Protein AF-A0A7S0ZC83-F1 (afdb_monomer)

Structure (mmCIF, N/CA/C/O backbone):
data_AF-A0A7S0ZC83-F1
#
_entry.id   AF-A0A7S0ZC83-F1
#
loop_
_atom_site.group_PDB
_atom_site.id
_atom_site.type_symbol
_atom_site.label_atom_id
_atom_site.label_alt_id
_atom_site.label_comp_id
_atom_site.label_asym_id
_atom_site.label_entity_id
_atom_site.label_seq_id
_atom_site.pdbx_PDB_ins_code
_atom_site.Cartn_x
_atom_site.Cartn_y
_atom_site.Cartn_z
_atom_site.occupancy
_atom_site.B_iso_or_equiv
_atom_site.auth_seq_id
_atom_site.auth_comp_id
_atom_site.auth_asym_id
_atom_site.auth_atom_id
_atom_site.pdbx_PDB_model_num
ATOM 1 N N . GLN A 1 1 ? 57.698 2.593 -122.463 1.00 59.91 1 GLN A N 1
ATOM 2 C CA . GLN A 1 1 ? 57.108 1.741 -121.398 1.00 59.91 1 GLN A CA 1
ATOM 3 C C . GLN A 1 1 ? 57.872 1.801 -120.068 1.00 59.91 1 GLN A C 1
ATOM 5 O O . GLN A 1 1 ? 57.226 1.703 -119.033 1.00 59.91 1 GLN A O 1
ATOM 10 N N . ILE A 1 2 ? 59.197 2.009 -120.064 1.00 62.94 2 ILE A N 1
ATOM 11 C CA . ILE A 1 2 ? 60.023 2.073 -118.838 1.00 62.94 2 ILE A CA 1
ATOM 12 C C . ILE A 1 2 ? 59.683 3.290 -117.947 1.00 62.94 2 ILE A C 1
ATOM 14 O O . ILE A 1 2 ? 59.527 3.119 -116.742 1.00 62.94 2 ILE A O 1
ATOM 18 N N . LEU A 1 3 ? 59.447 4.475 -118.534 1.00 61.72 3 LEU A N 1
ATOM 19 C CA . LEU A 1 3 ? 59.075 5.694 -117.788 1.00 61.72 3 LEU A CA 1
ATOM 20 C C . LEU A 1 3 ? 57.794 5.517 -116.946 1.00 61.72 3 LEU A C 1
ATOM 22 O O . LEU A 1 3 ? 57.814 5.724 -115.742 1.00 61.72 3 LEU A O 1
ATOM 26 N N . ARG A 1 4 ? 56.713 4.995 -117.547 1.00 67.75 4 ARG A N 1
ATOM 27 C CA . ARG A 1 4 ? 55.430 4.766 -116.849 1.00 67.75 4 ARG A CA 1
ATOM 28 C C . ARG A 1 4 ? 55.532 3.769 -115.685 1.00 67.75 4 ARG A C 1
ATOM 30 O O . ARG A 1 4 ? 54.806 3.901 -114.706 1.00 67.75 4 ARG A O 1
ATOM 37 N N . ARG A 1 5 ? 56.419 2.767 -115.780 1.00 69.75 5 ARG A N 1
ATOM 38 C CA . ARG A 1 5 ? 56.684 1.823 -114.676 1.00 69.75 5 ARG A CA 1
ATOM 39 C C . ARG A 1 5 ? 57.458 2.492 -113.536 1.00 69.75 5 ARG A C 1
ATOM 41 O O . ARG A 1 5 ? 57.156 2.226 -112.377 1.00 69.75 5 ARG A O 1
ATOM 48 N N . SER A 1 6 ? 58.405 3.373 -113.862 1.00 75.00 6 SER A N 1
ATOM 49 C CA . SER A 1 6 ? 59.141 4.190 -112.888 1.00 75.00 6 SER A CA 1
ATOM 50 C C . SER A 1 6 ? 58.216 5.166 -112.149 1.00 75.00 6 SER A C 1
ATOM 52 O O . SER A 1 6 ? 58.279 5.264 -110.924 1.00 75.00 6 SER A O 1
ATOM 54 N N . ASP A 1 7 ? 57.300 5.822 -112.867 1.00 77.88 7 ASP A N 1
ATOM 55 C CA . ASP A 1 7 ? 56.334 6.762 -112.285 1.00 77.88 7 ASP A CA 1
ATOM 56 C C . ASP A 1 7 ? 55.324 6.058 -111.362 1.00 77.88 7 ASP A C 1
ATOM 58 O O . ASP A 1 7 ? 55.098 6.505 -110.239 1.00 77.88 7 ASP A O 1
ATOM 62 N N . ALA A 1 8 ? 54.798 4.895 -111.766 1.00 79.75 8 ALA A N 1
ATOM 63 C CA . ALA A 1 8 ? 53.912 4.084 -110.923 1.00 79.75 8 ALA A CA 1
ATOM 64 C C . ALA A 1 8 ? 54.616 3.555 -109.657 1.00 79.75 8 ALA A C 1
ATOM 66 O O . ALA A 1 8 ? 54.024 3.496 -108.576 1.00 79.75 8 ALA A O 1
ATOM 67 N N . HIS A 1 9 ? 55.900 3.194 -109.765 1.00 80.56 9 HIS A N 1
ATOM 68 C CA . HIS A 1 9 ? 56.708 2.798 -108.613 1.00 80.56 9 HIS A CA 1
ATOM 69 C C . HIS A 1 9 ? 56.955 3.980 -107.662 1.00 80.56 9 HIS A C 1
ATOM 71 O O . HIS A 1 9 ? 56.912 3.811 -106.443 1.00 80.56 9 HIS A O 1
ATOM 77 N N . ARG A 1 10 ? 57.176 5.187 -108.197 1.00 82.88 10 ARG A N 1
ATOM 78 C CA . ARG A 1 10 ? 57.318 6.421 -107.412 1.00 82.88 10 ARG A CA 1
ATOM 79 C C . ARG A 1 10 ? 56.025 6.785 -106.685 1.00 82.88 10 ARG A C 1
ATOM 81 O O . ARG A 1 10 ? 56.079 7.121 -105.508 1.00 82.88 10 ARG A O 1
ATOM 88 N N . GLU A 1 11 ? 54.874 6.659 -107.338 1.00 84.44 11 GLU A N 1
ATOM 89 C CA . GLU A 1 11 ? 53.568 6.926 -106.728 1.00 84.44 11 GLU A CA 1
ATOM 90 C C . GLU A 1 11 ? 53.242 5.922 -105.612 1.00 84.44 11 GLU A C 1
ATOM 92 O O . GLU A 1 11 ? 52.792 6.306 -104.532 1.00 84.44 11 GLU A O 1
ATOM 97 N N . ARG A 1 12 ? 53.533 4.630 -105.824 1.00 84.69 12 ARG A N 1
ATOM 98 C CA . ARG A 1 12 ? 53.389 3.602 -104.782 1.00 84.69 12 ARG A CA 1
ATOM 99 C C . ARG A 1 12 ? 54.334 3.851 -103.609 1.00 84.69 12 ARG A C 1
ATOM 101 O O . ARG A 1 12 ? 53.915 3.709 -102.465 1.00 84.69 12 ARG A O 1
ATOM 108 N N . LYS A 1 13 ? 55.578 4.254 -103.882 1.00 87.75 13 LYS A N 1
ATOM 109 C CA . LYS A 1 13 ? 56.549 4.634 -102.851 1.00 87.75 13 LYS A CA 1
ATOM 110 C C . LYS A 1 13 ? 56.054 5.831 -102.038 1.00 87.75 13 LYS A C 1
ATOM 112 O O . LYS A 1 13 ? 56.078 5.760 -100.819 1.00 87.75 13 LYS A O 1
ATOM 117 N N . LEU A 1 14 ? 55.520 6.862 -102.691 1.00 87.88 14 LEU A N 1
ATOM 118 C CA . LEU A 1 14 ? 54.965 8.039 -102.021 1.00 87.88 14 LEU A CA 1
ATOM 119 C C . LEU A 1 14 ? 53.732 7.693 -101.171 1.00 87.88 14 LEU A C 1
ATOM 121 O O . LEU A 1 14 ? 53.606 8.168 -100.048 1.00 87.88 14 LEU A O 1
ATOM 125 N N . LYS A 1 15 ? 52.853 6.805 -101.654 1.00 89.19 15 LYS A N 1
ATOM 126 C CA . LYS A 1 15 ? 51.723 6.273 -100.869 1.00 89.19 15 LYS A CA 1
ATOM 127 C C . LYS A 1 15 ? 52.189 5.493 -99.636 1.00 89.19 15 LYS A C 1
ATOM 129 O O . LYS A 1 15 ? 51.602 5.651 -98.570 1.00 89.19 15 LYS A O 1
ATOM 134 N N . LEU A 1 16 ? 53.238 4.680 -99.769 1.00 91.19 16 LEU A N 1
ATOM 135 C CA . LEU A 1 16 ? 53.829 3.945 -98.647 1.00 91.19 16 LEU A CA 1
ATOM 136 C C . LEU A 1 16 ? 54.541 4.876 -97.659 1.00 91.19 16 LEU A C 1
ATOM 138 O O . LEU A 1 16 ? 54.413 4.672 -96.460 1.00 91.19 16 LEU A O 1
ATOM 142 N N . GLU A 1 17 ? 55.237 5.911 -98.130 1.00 89.81 17 GLU A N 1
ATOM 143 C CA . GLU A 1 17 ? 55.853 6.935 -97.274 1.00 89.81 17 GLU A CA 1
ATOM 144 C C . GLU A 1 17 ? 54.795 7.745 -96.518 1.00 89.81 17 GLU A C 1
ATOM 146 O O . GLU A 1 17 ? 54.950 7.988 -95.326 1.00 89.81 17 GLU A O 1
ATOM 151 N N . LEU A 1 18 ? 53.672 8.074 -97.163 1.00 91.12 18 LEU A N 1
ATOM 152 C CA . LEU A 1 18 ? 52.539 8.730 -96.511 1.00 91.12 18 LEU A CA 1
ATOM 153 C C . LEU A 1 18 ? 51.896 7.828 -95.444 1.00 91.12 18 LEU A C 1
ATOM 155 O O . LEU A 1 18 ? 51.589 8.281 -94.343 1.00 91.12 18 LEU A O 1
ATOM 159 N N . GLN A 1 19 ? 51.696 6.542 -95.755 1.00 93.31 19 GLN A N 1
ATOM 160 C CA . GLN A 1 19 ? 51.184 5.559 -94.794 1.00 93.31 19 GLN A CA 1
ATOM 161 C C . GLN A 1 19 ? 52.152 5.354 -93.629 1.00 93.31 19 GLN A C 1
ATOM 163 O O . GLN A 1 19 ? 51.711 5.290 -92.484 1.00 93.31 19 GLN A O 1
ATOM 168 N N . LYS A 1 20 ? 53.457 5.303 -93.909 1.00 93.25 20 LYS A N 1
ATOM 169 C CA . LYS A 1 20 ? 54.514 5.221 -92.904 1.00 93.25 20 LYS A CA 1
ATOM 170 C C . LYS A 1 20 ? 54.490 6.448 -91.994 1.00 93.25 20 LYS A C 1
ATOM 172 O O . LYS A 1 20 ? 54.404 6.265 -90.790 1.00 93.25 20 LYS A O 1
ATOM 177 N N . GLY A 1 21 ? 54.427 7.658 -92.550 1.00 93.38 21 GLY A N 1
ATOM 178 C CA . GLY A 1 21 ? 54.310 8.891 -91.767 1.00 93.38 21 GLY A CA 1
ATOM 179 C C . GLY A 1 21 ? 53.044 8.933 -90.903 1.00 93.38 21 GLY A C 1
ATOM 180 O O . GLY A 1 21 ? 53.107 9.323 -89.743 1.00 93.38 21 GLY A O 1
ATOM 181 N N . LYS A 1 22 ? 51.899 8.453 -91.416 1.00 93.31 22 LYS A N 1
ATOM 182 C CA . LYS A 1 22 ? 50.655 8.346 -90.631 1.00 93.31 22 LYS A CA 1
ATOM 183 C C . LYS A 1 22 ? 50.786 7.355 -89.472 1.00 93.31 22 LYS A C 1
ATOM 185 O O . LYS A 1 22 ? 50.344 7.666 -88.370 1.00 93.31 22 LYS A O 1
ATOM 190 N N . LEU A 1 23 ? 51.369 6.181 -89.719 1.00 92.94 23 LEU A N 1
ATOM 191 C CA . LEU A 1 23 ? 51.614 5.181 -88.678 1.00 92.94 23 LEU A CA 1
ATOM 192 C C . LEU A 1 23 ? 52.631 5.687 -87.652 1.00 92.94 23 LEU A C 1
ATOM 194 O O . LEU A 1 23 ? 52.417 5.494 -86.464 1.00 92.94 23 LEU A O 1
ATOM 198 N N . GLU A 1 24 ? 53.683 6.380 -88.088 1.00 91.81 24 GLU A N 1
ATOM 199 C CA . GLU A 1 24 ? 54.672 7.014 -87.211 1.00 91.81 24 GLU A CA 1
ATOM 200 C C . GLU A 1 24 ? 54.022 8.092 -86.338 1.00 91.81 24 GLU A C 1
ATOM 202 O O . GLU A 1 24 ? 54.185 8.049 -85.127 1.00 91.81 24 GLU A O 1
ATOM 207 N N . SER A 1 25 ? 53.184 8.973 -86.898 1.00 90.25 25 SER A N 1
ATOM 208 C CA . SER A 1 25 ? 52.446 9.976 -86.111 1.00 90.25 25 SER A CA 1
ATOM 209 C C . SER A 1 25 ? 51.443 9.358 -85.130 1.00 90.25 25 SER A C 1
ATOM 211 O O . SER A 1 25 ? 51.297 9.851 -84.017 1.00 90.25 25 SER A O 1
ATOM 213 N N . GLN A 1 26 ? 50.748 8.281 -85.513 1.00 91.00 26 GLN A N 1
ATOM 214 C CA . GLN A 1 26 ? 49.845 7.562 -84.603 1.00 91.00 26 GLN A CA 1
ATOM 215 C C . GLN A 1 26 ? 50.610 6.873 -83.472 1.00 91.00 26 GLN A C 1
ATOM 217 O O . GLN A 1 26 ? 50.170 6.877 -82.327 1.00 91.00 26 GLN A O 1
ATOM 222 N N . LEU A 1 27 ? 51.766 6.300 -83.791 1.00 89.44 27 LEU A N 1
ATOM 223 C CA . LEU A 1 27 ? 52.616 5.603 -82.840 1.00 89.44 27 LEU A CA 1
ATOM 224 C C . LEU A 1 27 ? 53.312 6.584 -81.886 1.00 89.44 27 LEU A C 1
ATOM 226 O O . LEU A 1 27 ? 53.431 6.290 -80.703 1.00 89.44 27 LEU A O 1
ATOM 230 N N . GLU A 1 28 ? 53.706 7.761 -82.365 1.00 89.31 28 GLU A N 1
ATOM 231 C CA . GLU A 1 28 ? 54.203 8.864 -81.539 1.00 89.31 28 GLU A CA 1
ATOM 232 C C . GLU A 1 28 ? 53.095 9.425 -80.635 1.00 89.31 28 GLU A C 1
ATOM 234 O O . GLU A 1 28 ? 53.328 9.623 -79.448 1.00 89.31 28 GLU A O 1
ATOM 239 N N . TYR A 1 29 ? 51.868 9.582 -81.151 1.00 89.06 29 TYR A N 1
ATOM 240 C CA . TYR A 1 29 ? 50.708 10.006 -80.361 1.00 89.06 29 TYR A CA 1
ATOM 241 C C . TYR A 1 29 ? 50.414 9.039 -79.209 1.00 89.06 29 TYR A C 1
ATOM 243 O O . TYR A 1 29 ? 50.362 9.473 -78.062 1.00 89.06 29 TYR A O 1
ATOM 251 N N . GLU A 1 30 ? 50.298 7.736 -79.482 1.00 84.88 30 GLU A N 1
ATOM 252 C CA . GLU A 1 30 ? 50.053 6.728 -78.440 1.00 84.88 30 GLU A CA 1
ATOM 253 C C . GLU A 1 30 ? 51.233 6.592 -77.465 1.00 84.88 30 GLU A C 1
ATOM 255 O O . GLU A 1 30 ? 51.016 6.342 -76.286 1.00 84.88 30 GLU A O 1
ATOM 260 N N . ARG A 1 31 ? 52.478 6.812 -77.913 1.00 82.56 31 ARG A N 1
ATOM 261 C CA . ARG A 1 31 ? 53.650 6.867 -77.018 1.00 82.56 31 ARG A CA 1
ATOM 262 C C . ARG A 1 31 ? 53.690 8.121 -76.148 1.00 82.56 31 ARG A C 1
ATOM 264 O O . ARG A 1 31 ? 54.199 8.060 -75.038 1.00 82.56 31 ARG A O 1
ATOM 271 N N . SER A 1 32 ? 53.199 9.249 -76.656 1.00 83.44 32 SER A N 1
ATOM 272 C CA . SER A 1 32 ? 53.132 10.521 -75.924 1.00 83.44 32 SER A CA 1
ATOM 273 C C . SER A 1 32 ? 51.903 10.637 -75.018 1.00 83.44 32 SER A C 1
ATOM 275 O O . SER A 1 32 ? 51.797 11.576 -74.232 1.00 83.44 32 SER A O 1
ATOM 277 N N . LYS A 1 33 ? 50.957 9.702 -75.143 1.00 86.06 33 LYS A N 1
ATOM 278 C CA . LYS A 1 33 ? 49.729 9.672 -74.363 1.00 86.06 33 LYS A CA 1
ATOM 279 C C . LYS A 1 33 ? 50.037 9.205 -72.946 1.00 86.06 33 LYS A C 1
ATOM 281 O O . LYS A 1 33 ? 50.419 8.061 -72.727 1.00 86.06 33 LYS A O 1
ATOM 286 N N . ASP A 1 34 ? 49.826 10.095 -71.987 1.00 83.50 34 ASP A N 1
ATOM 287 C CA . ASP A 1 34 ? 49.946 9.773 -70.571 1.00 83.50 34 ASP A CA 1
ATOM 288 C C . ASP A 1 34 ? 48.781 8.871 -70.134 1.00 83.50 34 ASP A C 1
ATOM 290 O O . ASP A 1 34 ? 47.631 9.303 -70.020 1.00 83.50 34 ASP A O 1
ATOM 294 N N . LEU A 1 35 ? 49.081 7.587 -69.952 1.00 83.62 35 LEU A N 1
ATOM 295 C CA . LEU A 1 35 ? 48.175 6.601 -69.364 1.00 83.62 35 LEU A CA 1
ATOM 296 C C . LEU A 1 35 ? 48.491 6.355 -67.883 1.00 83.62 35 LEU A C 1
ATOM 298 O O . LEU A 1 35 ? 47.655 5.792 -67.178 1.00 83.62 35 LEU A O 1
ATOM 302 N N . ASP A 1 36 ? 49.652 6.804 -67.407 1.00 86.88 36 ASP A N 1
ATOM 303 C CA . ASP A 1 36 ? 50.127 6.548 -66.051 1.00 86.88 36 ASP A CA 1
ATOM 304 C C . ASP A 1 36 ? 49.403 7.444 -65.042 1.00 86.88 36 ASP A C 1
ATOM 306 O O . ASP A 1 36 ? 49.047 6.987 -63.958 1.00 86.88 36 ASP A O 1
ATOM 310 N N . SER A 1 37 ? 49.107 8.699 -65.394 1.00 87.06 37 SER A N 1
ATOM 311 C CA . SER A 1 37 ? 48.375 9.616 -64.510 1.00 87.06 37 SER A CA 1
ATOM 312 C C . SER A 1 37 ? 46.957 9.117 -64.151 1.00 87.06 37 SER A C 1
ATOM 31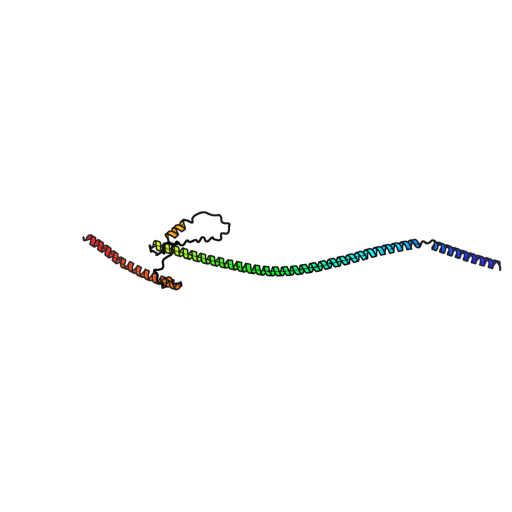4 O O . SER A 1 37 ? 46.681 8.958 -62.957 1.00 87.06 37 SER A O 1
ATOM 316 N N . PRO A 1 38 ? 46.080 8.730 -65.108 1.00 91.19 38 PRO A N 1
ATOM 317 C CA . PRO A 1 38 ? 44.776 8.141 -64.783 1.00 91.19 38 PRO A CA 1
ATOM 318 C C . PRO A 1 38 ? 44.867 6.829 -63.991 1.00 91.19 38 PRO A C 1
ATOM 320 O O . PRO A 1 38 ? 44.018 6.561 -63.140 1.00 91.19 38 PRO A O 1
ATOM 323 N N . VAL A 1 39 ? 45.882 5.998 -64.260 1.00 92.38 39 VAL A N 1
ATOM 324 C CA . VAL A 1 39 ? 46.104 4.747 -63.519 1.00 92.38 39 VAL A CA 1
ATOM 325 C C . VAL A 1 39 ? 46.488 5.048 -62.071 1.00 92.38 39 VAL A C 1
ATOM 327 O O . VAL A 1 39 ? 45.853 4.516 -61.164 1.00 92.38 39 VAL A O 1
ATOM 330 N N . ASN A 1 40 ? 47.429 5.964 -61.841 1.00 94.12 40 ASN A N 1
ATOM 331 C CA . ASN A 1 40 ? 47.844 6.384 -60.501 1.00 94.12 40 ASN A CA 1
ATOM 332 C C . ASN A 1 40 ? 46.690 7.031 -59.711 1.00 94.12 40 ASN A C 1
ATOM 334 O O . ASN A 1 40 ? 46.546 6.799 -58.507 1.00 94.12 40 ASN A O 1
ATOM 338 N N . GLU A 1 41 ? 45.828 7.811 -60.370 1.00 94.81 41 GLU A N 1
ATOM 339 C CA . GLU A 1 41 ? 44.615 8.356 -59.752 1.00 94.81 41 GLU A CA 1
ATOM 340 C C . GLU A 1 41 ? 43.647 7.249 -59.317 1.00 94.81 41 GLU A C 1
ATOM 342 O O . GLU A 1 41 ? 43.144 7.272 -58.190 1.00 94.81 41 GLU A O 1
ATOM 347 N N . LEU A 1 42 ? 43.399 6.260 -60.181 1.00 94.12 42 LEU A N 1
ATOM 348 C CA . LEU A 1 42 ? 42.542 5.118 -59.862 1.00 94.12 42 LEU A CA 1
ATOM 349 C C . LEU A 1 42 ? 43.134 4.256 -58.742 1.00 94.12 42 LEU A C 1
ATOM 351 O O . LEU A 1 42 ? 42.400 3.837 -57.845 1.00 94.12 42 LEU A O 1
ATOM 355 N N . GLU A 1 43 ? 44.445 4.022 -58.744 1.00 95.44 43 GLU A N 1
ATOM 356 C CA . GLU A 1 43 ? 45.142 3.296 -57.679 1.00 95.44 43 GLU A CA 1
ATOM 357 C C . GLU A 1 43 ? 45.025 4.021 -56.332 1.00 95.44 43 GLU A C 1
ATOM 359 O O . GLU A 1 43 ? 44.647 3.406 -55.329 1.00 95.44 43 GLU A O 1
ATOM 364 N N . SER A 1 44 ? 45.227 5.341 -56.320 1.00 95.31 44 SER A N 1
ATOM 365 C CA . SER A 1 44 ? 45.035 6.185 -55.136 1.00 95.31 44 SER A CA 1
ATOM 366 C C . SER A 1 44 ? 43.589 6.143 -54.624 1.00 95.31 44 SER A C 1
ATOM 368 O O . SER A 1 44 ? 43.343 5.974 -53.423 1.00 95.31 44 SER A O 1
ATOM 370 N N . GLN A 1 45 ? 42.601 6.201 -55.526 1.00 96.88 45 GLN A N 1
ATOM 371 C CA . GLN A 1 45 ? 41.188 6.056 -55.165 1.00 96.88 45 GLN A CA 1
ATOM 372 C C . GLN A 1 45 ? 40.884 4.673 -54.575 1.00 96.88 45 GLN A C 1
ATOM 374 O O . GLN A 1 45 ? 40.182 4.580 -53.564 1.00 96.88 45 GLN A O 1
ATOM 379 N N . ILE A 1 46 ? 41.421 3.593 -55.151 1.00 96.50 46 ILE A N 1
ATOM 380 C CA . ILE A 1 46 ? 41.258 2.228 -54.628 1.00 96.50 46 ILE A CA 1
ATOM 381 C C . ILE A 1 46 ? 41.849 2.123 -53.222 1.00 96.50 46 ILE A C 1
ATOM 383 O O . ILE A 1 46 ? 41.207 1.563 -52.328 1.00 96.50 46 ILE A O 1
ATOM 387 N N . GLU A 1 47 ? 43.043 2.669 -52.994 1.00 96.75 47 GLU A N 1
ATOM 388 C CA . GLU A 1 47 ? 43.675 2.644 -51.678 1.00 96.75 47 GLU A CA 1
ATOM 389 C C . GLU A 1 47 ? 42.862 3.439 -50.645 1.00 96.75 47 GLU A C 1
ATOM 391 O O . GLU A 1 47 ? 42.613 2.952 -49.536 1.00 96.75 47 GLU A O 1
ATOM 396 N N . GLN A 1 48 ? 42.351 4.618 -51.016 1.00 96.88 48 GLN A N 1
ATOM 397 C CA . GLN A 1 48 ? 41.469 5.403 -50.153 1.00 96.88 48 GLN A CA 1
ATOM 398 C C . GLN A 1 48 ? 40.185 4.635 -49.805 1.00 96.88 48 GLN A C 1
ATOM 400 O O . GLN A 1 48 ? 39.764 4.627 -48.645 1.00 96.88 48 GLN A O 1
ATOM 405 N N . GLN A 1 49 ? 39.563 3.962 -50.776 1.00 96.12 49 GLN A N 1
ATOM 406 C CA . GLN A 1 49 ? 38.356 3.164 -50.545 1.00 96.12 49 GLN A CA 1
ATOM 407 C C . GLN A 1 49 ? 38.633 1.934 -49.673 1.00 96.12 49 GLN A C 1
ATOM 409 O O . GLN A 1 49 ? 37.810 1.597 -48.821 1.00 96.12 49 GLN A O 1
ATOM 414 N N . ARG A 1 50 ? 39.802 1.295 -49.813 1.00 96.50 50 ARG A N 1
ATOM 415 C CA . ARG A 1 50 ? 40.236 0.205 -48.922 1.00 96.50 50 ARG A CA 1
ATOM 416 C C . ARG A 1 50 ? 40.357 0.686 -47.477 1.00 96.50 50 ARG A C 1
ATOM 418 O O . ARG A 1 50 ? 39.747 0.078 -46.600 1.00 96.50 50 ARG A O 1
ATOM 425 N N . LYS A 1 51 ? 41.026 1.822 -47.243 1.00 96.75 51 LYS A N 1
ATOM 426 C CA . LYS A 1 51 ? 41.128 2.442 -45.907 1.00 96.75 51 LYS A CA 1
ATOM 427 C C . LYS A 1 51 ? 39.751 2.790 -45.338 1.00 96.75 51 LYS A C 1
ATOM 429 O O . LYS A 1 51 ? 39.461 2.493 -44.183 1.00 96.75 51 LYS A O 1
ATOM 434 N N . ARG A 1 52 ? 38.854 3.359 -46.154 1.00 96.88 52 ARG A N 1
ATOM 435 C CA . ARG A 1 52 ? 37.467 3.645 -45.740 1.00 96.88 52 ARG A CA 1
ATOM 436 C C . ARG A 1 52 ? 36.707 2.378 -45.353 1.00 96.88 52 ARG A C 1
ATOM 438 O O . ARG A 1 52 ? 36.026 2.378 -44.331 1.00 96.88 52 ARG A O 1
ATOM 445 N N . LYS A 1 53 ? 36.829 1.303 -46.136 1.00 96.81 53 LYS A N 1
ATOM 446 C CA . LYS A 1 53 ? 36.198 0.012 -45.835 1.00 96.81 53 LYS A CA 1
ATOM 447 C C . LYS A 1 53 ? 36.684 -0.539 -44.497 1.00 96.81 53 LYS A C 1
ATOM 449 O O . LYS A 1 53 ? 35.851 -0.974 -43.713 1.00 96.81 53 LYS A O 1
ATOM 454 N N . GLU A 1 54 ? 37.984 -0.467 -44.229 1.00 96.75 54 GLU A N 1
ATOM 455 C CA . GLU A 1 54 ? 38.576 -0.944 -42.976 1.00 96.75 54 GLU A CA 1
ATOM 456 C C . GLU A 1 54 ? 38.077 -0.163 -41.749 1.00 96.75 54 GLU A C 1
ATOM 458 O O . GLU A 1 54 ? 37.651 -0.753 -40.754 1.00 96.75 54 GLU A O 1
ATOM 463 N N . VAL A 1 55 ? 38.010 1.168 -41.845 1.00 97.12 55 VAL A N 1
ATOM 464 C CA . VAL A 1 55 ? 37.426 2.006 -40.783 1.00 97.12 55 VAL A CA 1
ATOM 465 C C . VAL A 1 55 ? 35.949 1.664 -40.558 1.00 97.12 55 VAL A C 1
ATOM 467 O O . VAL A 1 55 ? 35.487 1.581 -39.418 1.00 97.12 55 VAL A O 1
ATOM 470 N N . ILE A 1 56 ? 35.189 1.432 -41.633 1.00 96.69 56 ILE A N 1
ATOM 471 C CA . ILE A 1 56 ? 33.777 1.038 -41.540 1.00 96.69 56 ILE A CA 1
ATOM 472 C C . ILE A 1 56 ? 33.632 -0.348 -40.894 1.00 96.69 56 ILE A C 1
ATOM 474 O O . ILE A 1 56 ? 32.729 -0.530 -40.075 1.00 96.69 56 ILE A O 1
ATOM 478 N N . THR A 1 57 ? 34.499 -1.315 -41.211 1.00 96.75 57 THR A N 1
ATOM 479 C CA . THR A 1 57 ? 34.454 -2.652 -40.598 1.00 96.75 57 THR A CA 1
ATOM 480 C C . THR A 1 57 ? 34.778 -2.602 -39.111 1.00 96.75 57 THR A C 1
ATOM 482 O O . THR A 1 57 ? 33.996 -3.128 -38.323 1.00 96.75 57 THR A O 1
ATOM 485 N N . GLN A 1 58 ? 35.819 -1.869 -38.707 1.00 97.12 58 GLN A N 1
ATOM 486 C CA . GLN A 1 58 ? 36.144 -1.675 -37.289 1.00 97.12 58 GLN A CA 1
ATOM 487 C C . GLN A 1 58 ? 34.998 -0.974 -36.543 1.00 97.12 58 GLN A C 1
ATOM 489 O O . GLN A 1 58 ? 34.598 -1.378 -35.451 1.00 97.12 58 GLN A O 1
ATOM 494 N N . ARG A 1 59 ? 34.387 0.053 -37.154 1.00 97.31 59 ARG A N 1
ATOM 495 C CA . ARG A 1 59 ? 33.218 0.731 -36.573 1.00 97.31 59 ARG A CA 1
ATOM 496 C C . ARG A 1 59 ? 32.022 -0.212 -36.428 1.00 97.31 59 ARG A C 1
ATOM 498 O O . ARG A 1 59 ? 31.317 -0.129 -35.425 1.00 97.31 59 ARG A O 1
ATOM 505 N N . LYS A 1 60 ? 31.785 -1.096 -37.400 1.00 96.38 60 LYS A N 1
ATOM 506 C CA . LYS A 1 60 ? 30.720 -2.106 -37.338 1.00 96.38 60 LYS A CA 1
ATOM 507 C C . LYS A 1 60 ? 30.960 -3.086 -36.192 1.00 96.38 60 LYS A C 1
ATOM 509 O O . LYS A 1 60 ? 30.028 -3.341 -35.438 1.00 96.38 60 LYS A O 1
ATOM 514 N N . GLU A 1 61 ? 32.176 -3.601 -36.047 1.00 96.56 61 GLU A N 1
ATOM 515 C CA . GLU A 1 61 ? 32.541 -4.514 -34.957 1.00 96.56 61 GLU A CA 1
ATOM 516 C C . GLU A 1 61 ? 32.324 -3.860 -33.590 1.00 96.56 61 GLU A C 1
ATOM 518 O O . GLU A 1 61 ? 31.613 -4.417 -32.757 1.00 96.56 61 GLU A O 1
ATOM 523 N N . ASN A 1 62 ? 32.787 -2.620 -33.413 1.00 97.06 62 ASN A N 1
ATOM 524 C CA . ASN A 1 62 ? 32.570 -1.847 -32.187 1.00 97.06 62 ASN A CA 1
ATOM 525 C C . ASN A 1 62 ? 31.085 -1.583 -31.886 1.00 97.06 62 ASN A C 1
ATOM 527 O O . ASN A 1 62 ? 30.675 -1.519 -30.731 1.00 97.06 62 ASN A O 1
ATOM 531 N N . LEU A 1 63 ? 30.252 -1.388 -32.911 1.00 96.50 63 LEU A N 1
ATOM 532 C CA . LEU A 1 63 ? 28.808 -1.239 -32.716 1.00 96.50 63 LEU A CA 1
ATOM 533 C C . LEU A 1 63 ? 28.145 -2.566 -32.336 1.00 96.50 63 LEU A C 1
ATOM 535 O O . LEU A 1 63 ? 27.195 -2.568 -31.557 1.00 96.50 63 LEU A O 1
ATOM 539 N N . VAL A 1 64 ? 28.634 -3.689 -32.866 1.00 97.56 64 VAL A N 1
ATOM 540 C CA . VAL A 1 64 ? 28.135 -5.024 -32.516 1.00 97.56 64 VAL A CA 1
ATOM 541 C C . VAL A 1 64 ? 28.483 -5.373 -31.071 1.00 97.56 64 VAL A C 1
ATOM 543 O O . VAL A 1 64 ? 27.600 -5.848 -30.357 1.00 97.56 64 VAL A O 1
ATOM 546 N N . THR A 1 65 ? 29.708 -5.095 -30.615 1.00 96.81 65 THR A N 1
ATOM 547 C CA . THR A 1 65 ? 30.104 -5.321 -29.215 1.00 96.81 65 THR A CA 1
ATOM 548 C C . THR A 1 65 ? 29.278 -4.460 -28.265 1.00 96.81 65 THR A C 1
ATOM 550 O O . THR A 1 65 ? 28.619 -5.007 -27.386 1.00 96.81 65 THR A O 1
ATOM 553 N N . LYS A 1 66 ? 29.160 -3.151 -28.528 1.00 97.12 66 LYS A N 1
ATOM 554 C CA . LYS A 1 66 ? 28.305 -2.247 -27.735 1.00 97.12 66 LYS A CA 1
ATOM 555 C C . LYS A 1 66 ? 26.839 -2.676 -27.712 1.00 97.12 66 LYS A C 1
ATOM 557 O O . LYS A 1 66 ? 26.179 -2.588 -26.682 1.00 97.12 66 LYS A O 1
ATOM 562 N N . LYS A 1 67 ? 26.308 -3.158 -28.841 1.00 97.06 67 LYS A N 1
ATOM 563 C CA . LYS A 1 67 ? 24.939 -3.689 -28.907 1.00 97.06 67 LYS A CA 1
ATOM 564 C C . LYS A 1 67 ? 24.783 -4.941 -28.045 1.00 97.06 67 LYS A C 1
ATOM 566 O O . LYS A 1 67 ? 23.730 -5.113 -27.441 1.00 97.06 67 LYS A O 1
ATOM 571 N N . LYS A 1 68 ? 25.789 -5.817 -28.012 1.00 97.44 68 LYS A N 1
ATOM 572 C CA . LYS A 1 68 ? 25.780 -7.017 -27.172 1.00 97.44 68 LYS A CA 1
ATOM 573 C C . LYS A 1 68 ? 25.820 -6.643 -25.689 1.00 97.44 68 LYS A C 1
ATOM 575 O O . LYS A 1 68 ? 24.949 -7.078 -24.951 1.00 97.44 68 LYS A O 1
ATOM 580 N N . GLU A 1 69 ? 26.736 -5.764 -25.295 1.00 97.38 69 GLU A N 1
ATOM 581 C CA . GLU A 1 69 ? 26.848 -5.256 -23.920 1.00 97.38 69 GLU A CA 1
ATOM 582 C C . GLU A 1 69 ? 25.548 -4.589 -23.451 1.00 97.38 69 GLU A C 1
ATOM 584 O O . GLU A 1 69 ? 25.045 -4.884 -22.371 1.00 97.38 69 GLU A O 1
ATOM 589 N N . SER A 1 70 ? 24.947 -3.743 -24.294 1.00 96.38 70 SER A N 1
ATOM 590 C CA . SER A 1 70 ? 23.669 -3.096 -23.981 1.00 96.38 70 SER A CA 1
ATOM 591 C C . SER A 1 70 ? 22.518 -4.093 -23.838 1.00 96.38 70 SER A C 1
ATOM 593 O O . SER A 1 70 ? 21.618 -3.847 -23.042 1.00 96.38 70 SER A O 1
ATOM 595 N N . LYS A 1 71 ? 22.518 -5.194 -24.598 1.00 97.31 71 LYS A N 1
ATOM 596 C CA . LYS A 1 71 ? 21.510 -6.254 -24.461 1.00 97.31 71 LYS A CA 1
ATOM 597 C C . LYS A 1 71 ? 21.686 -7.042 -23.171 1.00 97.31 71 LYS A C 1
ATOM 599 O O . LYS A 1 71 ? 20.710 -7.252 -22.470 1.00 97.31 71 LYS A O 1
ATOM 604 N N . GLU A 1 72 ? 22.915 -7.424 -22.839 1.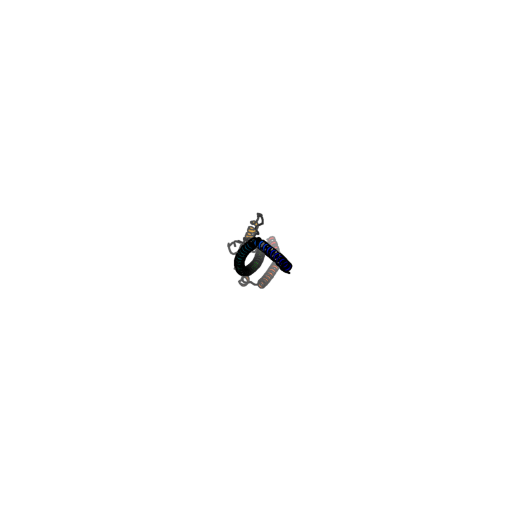00 97.44 72 GLU A N 1
ATOM 605 C CA . GLU A 1 72 ? 23.211 -8.123 -21.584 1.00 97.44 72 GLU A CA 1
ATOM 606 C C . GLU A 1 72 ? 22.853 -7.258 -20.364 1.00 97.44 72 GLU A C 1
ATOM 608 O O . GLU A 1 72 ? 22.348 -7.769 -19.368 1.00 97.44 72 GLU A O 1
ATOM 613 N N . ALA A 1 73 ? 23.073 -5.942 -20.441 1.00 97.44 73 ALA A N 1
ATOM 614 C CA . ALA A 1 73 ? 22.644 -5.008 -19.402 1.00 97.44 73 ALA A CA 1
ATOM 615 C C . ALA A 1 73 ? 21.111 -4.918 -19.288 1.00 97.44 73 ALA A C 1
ATOM 617 O O . ALA A 1 73 ? 20.594 -4.886 -18.174 1.00 97.44 73 ALA A O 1
ATOM 618 N N . LEU A 1 74 ? 20.391 -4.912 -20.418 1.00 97.38 74 LEU A N 1
ATOM 619 C CA . LEU A 1 74 ? 18.925 -4.931 -20.429 1.00 97.38 74 LEU A CA 1
ATOM 620 C C . LEU A 1 74 ? 18.368 -6.219 -19.819 1.00 97.38 74 LEU A C 1
ATOM 622 O O . LEU A 1 74 ? 17.511 -6.138 -18.951 1.00 97.38 74 LEU A O 1
ATOM 626 N N . GLU A 1 75 ? 18.892 -7.385 -20.200 1.00 97.31 75 GLU A N 1
ATOM 627 C CA . GLU A 1 75 ? 18.442 -8.676 -19.657 1.00 97.31 75 GLU A CA 1
ATOM 628 C C . GLU A 1 75 ? 18.656 -8.764 -18.137 1.00 97.31 75 GLU A C 1
ATOM 630 O O . GLU A 1 75 ? 17.789 -9.249 -17.408 1.00 97.31 75 GLU A O 1
ATOM 635 N N . LYS A 1 76 ? 19.783 -8.243 -17.630 1.00 97.56 76 LYS A N 1
ATOM 636 C CA . LYS A 1 76 ? 20.027 -8.151 -16.181 1.00 97.56 76 LYS A CA 1
ATOM 637 C C . LYS A 1 76 ? 19.007 -7.247 -15.500 1.00 97.56 76 LYS A C 1
ATOM 639 O O . LYS A 1 76 ? 18.392 -7.672 -14.524 1.00 97.56 76 LYS A O 1
ATOM 644 N N . LEU A 1 77 ? 18.788 -6.050 -16.039 1.00 97.69 77 LEU A N 1
ATOM 645 C CA . LEU A 1 77 ? 17.849 -5.088 -15.468 1.00 97.69 77 LEU A CA 1
ATOM 646 C C . LEU A 1 77 ? 16.405 -5.612 -15.488 1.00 97.69 77 LEU A C 1
ATOM 648 O O . LEU A 1 77 ? 15.678 -5.435 -14.516 1.00 97.69 77 LEU A O 1
ATOM 652 N N . GLU A 1 78 ? 15.998 -6.308 -16.550 1.00 97.44 78 GLU A N 1
ATOM 653 C CA . GLU A 1 78 ? 14.695 -6.980 -16.627 1.00 97.44 78 GLU A CA 1
ATOM 654 C C . GLU A 1 78 ? 14.554 -8.066 -15.551 1.00 97.44 78 GLU A C 1
ATOM 656 O O . GLU A 1 78 ? 13.502 -8.181 -14.917 1.00 97.44 78 GLU A O 1
ATOM 661 N N . SER A 1 79 ? 15.614 -8.841 -15.297 1.00 97.12 79 SER A N 1
ATOM 662 C CA . SER A 1 79 ? 15.604 -9.862 -14.244 1.00 97.12 79 SER A CA 1
ATOM 663 C C . SER A 1 79 ? 15.521 -9.262 -12.835 1.00 97.12 79 SER A C 1
ATOM 665 O O . SER A 1 79 ? 14.765 -9.768 -12.004 1.00 97.12 79 SER A O 1
ATOM 667 N N . GLU A 1 80 ? 16.234 -8.160 -12.584 1.00 97.44 80 GLU A N 1
ATOM 668 C CA . GLU A 1 80 ? 16.204 -7.424 -11.316 1.00 97.44 80 GLU A CA 1
ATOM 669 C C . GLU A 1 80 ? 14.832 -6.783 -11.085 1.00 97.44 80 GLU A C 1
ATOM 671 O O . GLU A 1 80 ? 14.267 -6.923 -10.001 1.00 97.44 80 GLU A O 1
ATOM 676 N N . HIS A 1 81 ? 14.250 -6.162 -12.116 1.00 96.75 81 HIS A N 1
ATOM 677 C CA . HIS A 1 81 ? 12.904 -5.595 -12.047 1.00 96.75 81 HIS A CA 1
ATOM 678 C C . HIS A 1 81 ? 11.863 -6.678 -11.747 1.00 96.75 81 HIS A C 1
ATOM 680 O O . HIS A 1 81 ? 11.045 -6.518 -10.847 1.00 96.75 81 HIS A O 1
ATOM 686 N N . SER A 1 82 ? 11.933 -7.824 -12.433 1.00 97.31 82 SER A N 1
ATOM 687 C CA . SER A 1 82 ? 11.010 -8.937 -12.184 1.00 97.31 82 SER A CA 1
ATOM 688 C C . SER A 1 82 ? 11.154 -9.527 -10.775 1.00 97.31 82 SER A C 1
ATOM 690 O O . SER A 1 82 ? 10.169 -10.002 -10.206 1.00 97.31 82 SER A O 1
ATOM 692 N N . ALA A 1 83 ? 12.360 -9.527 -10.200 1.00 97.31 83 ALA A N 1
ATOM 693 C CA . ALA A 1 83 ? 12.572 -9.941 -8.816 1.00 97.31 83 ALA A CA 1
ATOM 694 C C . ALA A 1 83 ? 11.967 -8.929 -7.831 1.00 97.31 83 ALA A C 1
ATOM 696 O O . ALA A 1 83 ? 11.220 -9.324 -6.936 1.00 97.31 83 ALA A O 1
ATOM 697 N N . MET A 1 84 ? 12.214 -7.636 -8.050 1.00 97.06 84 MET A N 1
ATOM 698 C CA . MET A 1 84 ? 11.688 -6.556 -7.216 1.00 97.06 84 MET A CA 1
ATOM 699 C C . MET A 1 84 ? 10.155 -6.478 -7.257 1.00 97.06 84 MET A C 1
ATOM 701 O O . MET A 1 84 ? 9.534 -6.297 -6.213 1.00 97.06 84 MET A O 1
ATOM 705 N N . ASP A 1 85 ? 9.528 -6.705 -8.415 1.00 97.69 85 ASP A N 1
ATOM 706 C CA . ASP A 1 85 ? 8.065 -6.777 -8.537 1.00 97.69 85 ASP A CA 1
ATOM 707 C C . ASP A 1 85 ? 7.479 -7.899 -7.669 1.00 97.69 85 ASP A C 1
ATOM 709 O O . ASP A 1 85 ? 6.485 -7.704 -6.968 1.00 97.69 85 ASP A O 1
ATOM 713 N N . LYS A 1 86 ? 8.115 -9.079 -7.660 1.00 97.31 86 LYS A N 1
ATOM 714 C CA . LYS A 1 86 ? 7.674 -10.206 -6.822 1.00 97.31 86 LYS A CA 1
ATOM 715 C C . LYS A 1 86 ? 7.807 -9.886 -5.338 1.00 97.31 86 LYS A C 1
ATOM 717 O O . LYS A 1 86 ? 6.902 -10.205 -4.568 1.00 97.31 86 LYS A O 1
ATOM 722 N N . GLU A 1 87 ? 8.910 -9.262 -4.932 1.00 97.44 87 GLU A N 1
ATOM 723 C CA . GLU A 1 87 ? 9.098 -8.809 -3.552 1.00 97.44 87 GLU A CA 1
ATOM 724 C C . GLU A 1 87 ? 8.029 -7.779 -3.164 1.00 97.44 87 GLU A C 1
ATOM 726 O O . GLU A 1 87 ? 7.388 -7.922 -2.118 1.00 97.44 87 GLU A O 1
ATOM 731 N N . TYR A 1 88 ? 7.744 -6.814 -4.040 1.00 97.75 88 TYR A N 1
ATOM 732 C CA . TYR A 1 88 ? 6.696 -5.819 -3.832 1.00 97.75 88 TYR A CA 1
ATOM 733 C C . TYR A 1 88 ? 5.313 -6.463 -3.664 1.00 97.75 88 TYR A C 1
ATOM 735 O O . TYR A 1 88 ? 4.617 -6.167 -2.694 1.00 97.75 88 TYR A O 1
ATOM 743 N N . GLU A 1 89 ? 4.934 -7.410 -4.530 1.00 97.69 89 GLU A N 1
ATOM 744 C CA . GLU A 1 89 ? 3.669 -8.144 -4.400 1.00 97.69 89 GLU A CA 1
ATOM 745 C C . GLU A 1 89 ? 3.558 -8.898 -3.067 1.00 97.69 89 GLU A C 1
ATOM 747 O O . GLU A 1 89 ? 2.473 -8.993 -2.481 1.00 97.69 89 GLU A O 1
ATOM 752 N N . THR A 1 90 ? 4.655 -9.493 -2.584 1.00 97.12 90 THR A N 1
ATOM 753 C CA . THR A 1 90 ? 4.646 -10.187 -1.288 1.00 97.12 90 THR A CA 1
ATOM 754 C C . THR A 1 90 ? 4.466 -9.211 -0.135 1.00 97.12 90 THR A C 1
ATOM 756 O O . THR A 1 90 ? 3.617 -9.445 0.730 1.00 97.12 90 THR A O 1
ATOM 759 N N . LEU A 1 91 ? 5.176 -8.083 -0.171 1.00 97.25 91 LEU A N 1
ATOM 760 C CA . LEU A 1 91 ? 5.082 -7.039 0.839 1.00 97.25 91 LEU A CA 1
ATOM 761 C C . LEU A 1 91 ? 3.685 -6.406 0.861 1.00 97.25 91 LEU A C 1
ATOM 763 O O . LEU A 1 91 ? 3.116 -6.202 1.931 1.00 97.25 91 LEU A O 1
ATOM 767 N N . GLU A 1 92 ? 3.080 -6.168 -0.303 1.00 97.50 92 GLU A N 1
ATOM 768 C CA . GLU A 1 92 ? 1.720 -5.639 -0.417 1.00 97.50 92 GLU A CA 1
ATOM 769 C C . GLU A 1 92 ? 0.683 -6.606 0.182 1.00 97.50 92 GLU A C 1
ATOM 771 O O . GLU A 1 92 ? -0.223 -6.193 0.917 1.00 97.50 92 GLU A O 1
ATOM 776 N N . LYS A 1 93 ? 0.844 -7.919 -0.044 1.00 97.50 93 LYS A N 1
ATOM 777 C CA . LYS A 1 93 ? -0.010 -8.951 0.570 1.00 97.50 93 LYS A CA 1
ATOM 778 C C . LYS A 1 93 ? 0.118 -8.960 2.092 1.00 97.50 93 LYS A C 1
ATOM 780 O O . LYS A 1 93 ? -0.894 -9.095 2.785 1.00 97.50 93 LYS A O 1
ATOM 785 N N . GLU A 1 94 ? 1.329 -8.840 2.627 1.00 97.00 94 GLU A N 1
ATOM 786 C CA . GLU A 1 94 ? 1.563 -8.779 4.074 1.00 97.00 94 GLU A CA 1
ATOM 787 C C . GLU A 1 94 ? 1.017 -7.493 4.689 1.00 97.00 94 GLU A C 1
ATOM 789 O O . GLU A 1 94 ? 0.286 -7.546 5.681 1.00 97.00 94 GLU A O 1
ATOM 794 N N . PHE A 1 95 ? 1.257 -6.352 4.047 1.00 97.62 95 PHE A N 1
ATOM 795 C CA . PHE A 1 95 ? 0.691 -5.071 4.446 1.00 97.62 95 PHE A CA 1
ATOM 796 C C . PHE A 1 95 ? -0.841 -5.120 4.484 1.00 97.62 95 PHE A C 1
ATOM 798 O O . PHE A 1 95 ? -1.461 -4.702 5.465 1.00 97.62 95 PHE A O 1
ATOM 805 N N . GLY A 1 96 ? -1.471 -5.722 3.471 1.00 97.50 96 GLY A N 1
ATOM 806 C CA . GLY A 1 96 ? -2.916 -5.933 3.432 1.00 97.50 96 GLY A CA 1
ATOM 807 C C . GLY A 1 96 ? -3.441 -6.784 4.598 1.00 97.50 96 GLY A C 1
ATOM 808 O O . GLY A 1 96 ? -4.513 -6.492 5.136 1.00 97.50 96 GLY A O 1
ATOM 809 N N . LYS A 1 97 ? -2.696 -7.812 5.032 1.00 97.31 97 LYS A N 1
ATOM 810 C CA . LYS A 1 97 ? -3.043 -8.621 6.218 1.00 97.31 97 LYS A CA 1
ATOM 811 C C . LYS A 1 97 ? -2.924 -7.803 7.505 1.00 97.31 97 LYS A C 1
ATOM 813 O O . LYS A 1 97 ? -3.869 -7.793 8.294 1.00 97.31 97 LYS A O 1
ATOM 818 N N . SER A 1 98 ? -1.815 -7.089 7.689 1.00 96.56 98 SER A N 1
ATOM 819 C CA . SER A 1 98 ? -1.575 -6.238 8.862 1.00 96.56 98 SER A CA 1
ATOM 820 C C . SER A 1 98 ? -2.617 -5.127 8.980 1.00 96.56 98 SER A C 1
ATOM 822 O O . SER A 1 98 ? -3.180 -4.930 10.054 1.00 96.56 98 SER A O 1
ATOM 824 N N . LYS A 1 99 ? -2.980 -4.480 7.866 1.00 98.25 99 LYS A N 1
ATOM 825 C CA . LYS A 1 99 ? -4.045 -3.468 7.816 1.00 98.25 99 LYS A CA 1
ATOM 826 C C . LYS A 1 99 ? -5.398 -4.029 8.263 1.00 98.25 99 LYS A C 1
ATOM 828 O O . LYS A 1 99 ? -6.096 -3.395 9.048 1.00 98.25 99 LYS A O 1
ATOM 833 N N . LYS A 1 100 ? -5.769 -5.232 7.808 1.00 98.12 100 LYS A N 1
ATOM 834 C CA . LYS A 1 100 ? -7.013 -5.898 8.241 1.00 98.12 100 LYS A CA 1
ATOM 835 C C . LYS A 1 100 ? -6.994 -6.243 9.729 1.00 98.12 100 LYS A C 1
ATOM 837 O O . LYS A 1 100 ? -8.019 -6.117 10.392 1.00 98.12 100 LYS A O 1
ATOM 842 N N . LEU A 1 101 ? -5.854 -6.695 10.252 1.00 97.56 101 LEU A N 1
ATOM 843 C CA . LEU A 1 101 ? -5.710 -7.008 11.672 1.00 97.56 101 LEU A CA 1
ATOM 844 C C . LEU A 1 101 ? -5.803 -5.743 12.533 1.00 97.56 101 LEU A C 1
ATOM 846 O O . LEU A 1 101 ? -6.492 -5.762 13.551 1.00 97.56 101 LEU A O 1
ATOM 850 N N . LEU A 1 102 ? -5.195 -4.644 12.082 1.00 97.88 102 LEU A N 1
ATOM 851 C CA . LEU A 1 102 ? -5.304 -3.337 12.722 1.00 97.88 102 LEU A CA 1
ATOM 852 C C . LEU A 1 102 ? -6.756 -2.848 12.754 1.00 97.88 102 LEU A C 1
ATOM 854 O O . LEU A 1 102 ? -7.226 -2.463 13.818 1.00 97.88 102 LEU A O 1
ATOM 858 N N . GLN A 1 103 ? -7.484 -2.940 11.635 1.00 97.88 103 GLN A N 1
ATOM 859 C CA . GLN A 1 103 ? -8.897 -2.548 11.590 1.00 97.88 103 GLN A CA 1
ATOM 860 C C . GLN A 1 103 ? -9.736 -3.355 12.586 1.00 97.88 103 GLN A C 1
ATOM 862 O O . GLN A 1 103 ? -10.462 -2.777 13.381 1.00 97.88 103 GLN A O 1
ATOM 867 N N . ARG A 1 104 ? -9.564 -4.683 12.632 1.00 98.19 104 ARG A N 1
ATOM 868 C CA . ARG A 1 104 ? -10.273 -5.529 13.608 1.00 98.19 104 ARG A CA 1
ATOM 869 C C . ARG A 1 104 ? -9.971 -5.135 15.052 1.00 98.19 104 ARG A C 1
ATOM 871 O O . ARG A 1 104 ? -10.856 -5.194 15.896 1.00 98.19 104 ARG A O 1
ATOM 878 N N . LYS A 1 105 ? -8.720 -4.777 15.355 1.00 97.38 105 LYS A N 1
ATOM 879 C CA . LYS A 1 105 ? -8.333 -4.310 16.692 1.00 97.38 105 LYS A CA 1
ATOM 880 C C . LYS A 1 105 ? -8.929 -2.943 17.008 1.00 97.38 105 LYS A C 1
ATOM 882 O O . LYS A 1 105 ? -9.374 -2.742 18.130 1.00 97.38 105 LYS A O 1
ATOM 887 N N . HIS A 1 106 ? -8.986 -2.048 16.028 1.00 97.69 106 HIS A N 1
ATOM 888 C CA . HIS A 1 106 ? -9.659 -0.762 16.160 1.00 97.69 106 HIS A CA 1
ATOM 889 C C . HIS A 1 106 ? -11.157 -0.935 16.459 1.00 97.69 106 HIS A C 1
ATOM 891 O O . HIS A 1 106 ? -11.651 -0.339 17.413 1.00 97.69 106 HIS A O 1
ATOM 897 N N . ASP A 1 107 ? -11.843 -1.821 15.732 1.00 97.62 107 ASP A N 1
ATOM 898 C CA . ASP A 1 107 ? -13.260 -2.126 15.962 1.00 97.62 107 ASP A CA 1
ATOM 899 C C . ASP A 1 107 ? -13.476 -2.717 17.373 1.00 97.62 107 ASP A C 1
ATOM 901 O O . ASP A 1 107 ? -14.331 -2.242 18.117 1.00 97.62 107 ASP A O 1
ATOM 905 N N . GLN A 1 108 ? -12.624 -3.664 17.803 1.00 97.94 108 GLN A N 1
ATOM 906 C CA . GLN A 1 108 ? -12.649 -4.227 19.166 1.00 97.94 108 GLN A CA 1
ATOM 907 C C . GLN A 1 108 ? -12.462 -3.163 20.256 1.00 97.94 108 GLN A C 1
ATOM 909 O O . GLN A 1 108 ? -13.119 -3.220 21.292 1.00 97.94 108 GLN A O 1
ATOM 914 N N . ILE A 1 109 ? -11.568 -2.194 20.042 1.00 97.19 109 ILE A N 1
ATOM 915 C CA . ILE A 1 109 ? -11.383 -1.067 20.966 1.00 97.19 109 ILE A CA 1
ATOM 916 C C . ILE A 1 109 ? -12.651 -0.210 21.015 1.00 97.19 109 ILE A C 1
ATOM 918 O O . ILE A 1 109 ? -13.055 0.205 22.098 1.00 97.19 109 ILE A O 1
ATOM 922 N N . GLY A 1 110 ? -13.290 0.041 19.870 1.00 96.06 110 GLY A N 1
ATOM 923 C CA . GLY A 1 110 ? -14.561 0.763 19.802 1.00 96.06 110 GLY A CA 1
ATOM 924 C C . GLY A 1 110 ? -15.669 0.082 20.608 1.00 96.06 110 GLY A C 1
ATOM 925 O O . GLY A 1 110 ? -16.366 0.748 21.373 1.00 96.06 110 GLY A O 1
ATOM 926 N N . ASP A 1 111 ? -15.789 -1.240 20.495 1.00 97.12 111 ASP A N 1
ATOM 927 C CA . ASP A 1 111 ? -16.776 -2.024 21.244 1.00 97.12 111 ASP A CA 1
ATOM 928 C C . ASP A 1 111 ? -16.485 -2.032 22.751 1.00 97.12 111 ASP A C 1
ATOM 930 O O . ASP A 1 111 ? -17.392 -1.825 23.557 1.00 97.12 111 ASP A O 1
ATOM 934 N N . LEU A 1 112 ? -15.217 -2.195 23.148 1.00 96.94 112 LEU A N 1
ATOM 935 C CA . LEU A 1 112 ? -14.816 -2.136 24.557 1.00 96.94 112 LEU A CA 1
ATOM 936 C C . LEU A 1 112 ? -15.068 -0.754 25.168 1.00 96.94 112 LEU A C 1
ATOM 938 O O . LEU A 1 112 ? -15.549 -0.672 26.294 1.00 96.94 112 LEU A O 1
ATOM 942 N N . LYS A 1 113 ? -14.802 0.330 24.430 1.00 96.69 113 LYS A N 1
ATOM 943 C CA . LYS A 1 113 ? -15.102 1.696 24.887 1.00 96.69 113 LYS A CA 1
ATOM 944 C C . LYS A 1 113 ? -16.596 1.902 25.135 1.00 96.69 113 LYS A C 1
ATOM 946 O O . LYS A 1 113 ? -16.956 2.495 26.147 1.00 96.69 113 LYS A O 1
ATOM 951 N N . LYS A 1 114 ? -17.461 1.387 24.254 1.00 96.62 114 LYS A N 1
ATOM 952 C CA . LYS A 1 114 ? -18.919 1.427 24.457 1.00 96.62 114 LYS A CA 1
ATOM 953 C C . LYS A 1 114 ? -19.333 0.635 25.693 1.00 96.62 114 LYS A C 1
ATOM 955 O O . LYS A 1 114 ? -20.032 1.176 26.535 1.00 96.62 114 LYS A O 1
ATOM 960 N N . ALA A 1 115 ? -18.826 -0.588 25.850 1.00 96.88 115 ALA A N 1
ATOM 961 C CA . ALA A 1 115 ? -19.123 -1.415 27.018 1.00 96.88 115 ALA A CA 1
ATOM 962 C C . ALA A 1 115 ? -18.671 -0.764 28.341 1.00 96.88 115 ALA A C 1
ATOM 964 O O . ALA A 1 115 ? -19.368 -0.877 29.346 1.00 96.88 115 ALA A O 1
ATOM 965 N N . ILE A 1 116 ? -17.528 -0.066 28.341 1.00 95.25 116 ILE A N 1
ATOM 966 C CA . ILE A 1 116 ? -17.060 0.718 29.494 1.00 95.25 116 ILE A CA 1
ATOM 967 C C . ILE A 1 116 ? -18.024 1.871 29.783 1.00 95.25 116 ILE A C 1
ATOM 969 O O . ILE A 1 116 ? -18.429 2.027 30.929 1.00 95.25 116 ILE A O 1
ATOM 973 N N . SER A 1 117 ? -18.430 2.633 28.764 1.00 95.56 117 SER A N 1
ATOM 974 C CA . SER A 1 117 ? -19.389 3.732 28.930 1.00 95.56 117 SER A CA 1
ATOM 975 C C . SER A 1 117 ? -20.744 3.244 29.448 1.00 95.56 117 SER A C 1
ATOM 977 O O . SER A 1 117 ? -21.289 3.831 30.377 1.00 95.56 117 SER A O 1
ATOM 979 N N . ASP A 1 118 ? -21.254 2.127 28.928 1.00 94.62 118 ASP A N 1
ATOM 980 C CA . ASP A 1 118 ? -22.494 1.518 29.414 1.00 94.62 118 ASP A CA 1
ATOM 981 C C . ASP A 1 118 ? -22.368 1.092 30.886 1.00 94.62 118 ASP A C 1
ATOM 983 O O . ASP A 1 118 ? -23.266 1.347 31.688 1.00 94.62 118 ASP A O 1
ATOM 987 N N . ALA A 1 119 ? -21.240 0.484 31.272 1.00 95.25 119 ALA A N 1
ATOM 988 C CA . ALA A 1 119 ? -20.979 0.104 32.659 1.00 95.25 119 ALA A CA 1
ATOM 989 C C . ALA A 1 119 ? -20.846 1.324 33.587 1.00 95.25 119 ALA A C 1
ATOM 991 O O . ALA A 1 119 ? -21.370 1.293 34.698 1.00 95.25 119 ALA A O 1
ATOM 992 N N . GLN A 1 120 ? -20.196 2.398 33.131 1.00 92.38 120 GLN A N 1
ATOM 993 C CA . GLN A 1 120 ? -20.088 3.667 33.858 1.00 92.38 120 GLN A CA 1
ATOM 994 C C . GLN A 1 120 ? -21.466 4.288 34.094 1.00 92.38 120 GLN A C 1
ATOM 996 O O . GLN A 1 120 ? -21.783 4.618 35.232 1.00 92.38 120 GLN A O 1
ATOM 1001 N N . ASN A 1 121 ? -22.316 4.343 33.064 1.00 93.81 121 ASN A N 1
ATOM 1002 C CA . ASN A 1 121 ? -23.683 4.857 33.182 1.00 93.81 121 ASN A CA 1
ATOM 1003 C C . ASN A 1 121 ? -24.508 4.047 34.196 1.00 93.81 121 ASN A C 1
ATOM 1005 O O . ASN A 1 121 ? -25.266 4.610 34.982 1.00 93.81 121 ASN A O 1
ATOM 1009 N N . VAL A 1 122 ? -24.350 2.716 34.216 1.00 94.25 122 VAL A N 1
ATOM 1010 C CA . VAL A 1 122 ? -25.016 1.860 35.212 1.00 94.25 122 VAL A CA 1
ATOM 1011 C C . VAL A 1 122 ? -24.479 2.121 36.622 1.00 94.25 122 VAL A C 1
ATOM 1013 O O . VAL A 1 122 ? -25.269 2.169 37.563 1.00 94.25 122 VAL A O 1
ATOM 1016 N N . ILE A 1 123 ? -23.164 2.299 36.790 1.00 89.81 123 ILE A N 1
ATOM 1017 C CA . ILE A 1 123 ? -22.566 2.651 38.088 1.00 89.81 123 ILE A CA 1
ATOM 1018 C C . ILE A 1 123 ? -23.107 3.998 38.570 1.00 89.81 123 ILE A C 1
ATOM 1020 O O . ILE A 1 123 ? -23.529 4.094 39.718 1.00 89.81 123 ILE A O 1
ATOM 1024 N N . GLU A 1 124 ? -23.149 5.009 37.705 1.00 90.06 124 GLU A N 1
ATOM 1025 C CA . GLU A 1 124 ? -23.661 6.340 38.031 1.00 90.06 124 GLU A CA 1
ATOM 1026 C C . GLU A 1 124 ? -25.141 6.292 38.433 1.00 90.06 124 GLU A C 1
ATOM 1028 O O . GLU A 1 124 ? -25.505 6.827 39.477 1.00 90.06 124 GLU A O 1
ATOM 1033 N N . GLN A 1 125 ? -25.975 5.555 37.691 1.00 91.44 125 GLN A N 1
ATOM 1034 C CA . GLN A 1 125 ? -27.392 5.373 38.017 1.00 91.44 125 GLN A CA 1
ATOM 1035 C C . GLN A 1 125 ? -27.608 4.626 39.347 1.00 91.44 125 GLN A C 1
ATOM 1037 O O . GLN A 1 125 ? -28.520 4.947 40.111 1.00 91.44 125 GLN A O 1
ATOM 1042 N N . ILE A 1 126 ? -26.792 3.608 39.643 1.00 88.94 126 ILE A N 1
ATOM 1043 C CA . ILE A 1 126 ? -26.862 2.889 40.925 1.00 88.94 126 ILE A CA 1
ATOM 1044 C C . ILE A 1 126 ? -26.399 3.799 42.067 1.00 88.94 126 ILE A C 1
ATOM 1046 O O . ILE A 1 126 ? -27.012 3.792 43.134 1.00 88.94 126 ILE A O 1
ATOM 1050 N N . SER A 1 127 ? -25.350 4.591 41.852 1.00 87.75 127 SER A N 1
ATOM 1051 C CA . SER A 1 127 ? -24.852 5.558 42.830 1.00 87.75 127 SER A CA 1
ATOM 1052 C C . SER A 1 127 ? -25.877 6.658 43.105 1.00 87.75 127 SER A C 1
ATOM 1054 O O . SER A 1 127 ? -26.164 6.930 44.268 1.00 87.75 127 SER A O 1
ATOM 1056 N N . SER A 1 128 ? -26.511 7.234 42.081 1.00 89.00 128 SER A N 1
ATOM 1057 C CA . SER A 1 128 ? -27.559 8.243 42.277 1.00 89.00 128 SER A CA 1
ATOM 1058 C C . SER A 1 128 ? -28.744 7.667 43.058 1.00 89.00 128 SER A C 1
ATOM 1060 O O . SER A 1 128 ? -29.165 8.249 44.053 1.00 89.00 128 SER A O 1
ATOM 1062 N N . SER A 1 129 ? -29.201 6.464 42.695 1.00 89.38 129 SER A N 1
ATOM 1063 C CA . SER A 1 129 ? -30.282 5.773 43.406 1.00 89.38 129 SER A CA 1
ATOM 1064 C C . SER A 1 129 ? -29.911 5.433 44.857 1.00 89.38 129 SER A C 1
ATOM 1066 O O . SER A 1 129 ? -30.745 5.566 45.751 1.00 89.38 129 SER A O 1
ATOM 1068 N N . LYS A 1 130 ? -28.654 5.044 45.128 1.00 88.62 130 LYS A N 1
ATOM 1069 C CA . LYS A 1 130 ? -28.152 4.838 46.497 1.00 88.62 130 LYS A CA 1
ATOM 1070 C C . LYS A 1 130 ? -28.190 6.140 47.299 1.00 88.62 130 LYS A C 1
ATOM 1072 O O . LYS A 1 130 ? -28.622 6.115 48.449 1.00 88.62 130 LYS A O 1
ATOM 1077 N N . LYS A 1 131 ? -27.737 7.254 46.712 1.00 88.19 131 LYS A N 1
ATOM 1078 C CA . LYS A 1 131 ? -27.720 8.568 47.369 1.00 88.19 131 LYS A CA 1
ATOM 1079 C C . LYS A 1 131 ? -29.132 9.014 47.731 1.00 88.19 131 LYS A C 1
ATOM 1081 O O . LYS A 1 131 ? -29.365 9.374 48.879 1.00 88.19 131 LYS A O 1
ATOM 1086 N N . GLU A 1 132 ? -30.071 8.915 46.790 1.00 88.94 132 GLU A N 1
ATOM 1087 C CA . GLU A 1 132 ? -31.491 9.215 47.018 1.00 88.94 132 GLU A CA 1
ATOM 1088 C C . GLU A 1 132 ? -32.057 8.412 48.198 1.00 88.94 132 GLU A C 1
ATOM 1090 O O . GLU A 1 132 ? -32.631 8.995 49.116 1.00 88.94 132 GLU A O 1
ATOM 1095 N N . LEU A 1 133 ? -31.813 7.098 48.229 1.00 88.19 133 LEU A N 1
ATOM 1096 C CA . LEU A 1 133 ? -32.326 6.219 49.281 1.00 88.19 133 LEU A CA 1
ATOM 1097 C C . LEU A 1 133 ? -31.714 6.516 50.659 1.00 88.19 133 LEU A C 1
ATOM 1099 O O . LEU A 1 133 ? -32.417 6.513 51.666 1.00 88.19 133 LEU A O 1
ATOM 1103 N N . LEU A 1 134 ? -30.412 6.808 50.730 1.00 87.69 134 LEU A N 1
ATOM 1104 C CA . LEU A 1 134 ? -29.769 7.180 51.994 1.00 87.69 134 LEU A CA 1
ATOM 1105 C C . LEU A 1 134 ? -30.251 8.543 52.512 1.00 87.69 134 LEU A C 1
ATOM 1107 O O . LEU A 1 134 ? -30.413 8.709 53.723 1.00 87.69 134 LEU A O 1
ATOM 1111 N N . VAL A 1 135 ? -30.501 9.506 51.617 1.00 87.81 135 VAL A N 1
ATOM 1112 C CA . VAL A 1 135 ? -31.102 10.798 51.979 1.00 87.81 135 VAL A CA 1
ATOM 1113 C C . VAL A 1 135 ? -32.508 10.592 52.537 1.00 87.81 135 VAL A C 1
ATOM 1115 O O . VAL A 1 135 ? -32.811 11.133 53.598 1.00 87.81 135 VAL A O 1
ATOM 1118 N N . GLU A 1 136 ? -33.341 9.786 51.876 1.00 88.62 136 GLU A N 1
ATOM 1119 C CA . GLU A 1 136 ? -34.696 9.466 52.338 1.00 88.62 136 GLU A CA 1
ATOM 1120 C C . GLU A 1 136 ? -34.672 8.823 53.732 1.00 88.62 136 GLU A C 1
ATOM 1122 O O . GLU A 1 136 ? -35.294 9.346 54.655 1.00 88.62 136 GLU A O 1
ATOM 1127 N N . CYS A 1 137 ? -33.844 7.791 53.944 1.00 86.88 137 CYS A N 1
ATOM 1128 C CA . CYS A 1 137 ? -33.681 7.170 55.263 1.00 86.88 137 CYS A CA 1
ATOM 1129 C C . CYS A 1 137 ? -33.224 8.167 56.341 1.00 86.88 137 CYS A C 1
ATOM 1131 O O . CYS A 1 137 ? -33.675 8.091 57.484 1.00 86.88 137 CYS A O 1
ATOM 1133 N N . LYS A 1 138 ? -32.348 9.120 55.995 1.00 86.00 138 LYS A N 1
ATOM 1134 C CA . LYS A 1 138 ? -31.888 10.161 56.926 1.00 86.00 138 LYS A CA 1
ATOM 1135 C C . LYS A 1 138 ? -33.013 11.129 57.302 1.00 86.00 138 LYS A C 1
ATOM 1137 O O . LYS A 1 138 ? -33.111 11.513 58.466 1.00 86.00 138 LYS A O 1
ATOM 1142 N N . VAL A 1 139 ? -33.850 11.517 56.339 1.00 88.69 139 VAL A N 1
ATOM 1143 C CA . VAL A 1 139 ? -35.008 12.401 56.558 1.00 88.69 139 VAL A CA 1
ATOM 1144 C C . VAL A 1 139 ? -36.079 11.704 57.399 1.00 88.69 139 VAL A C 1
ATOM 1146 O O . VAL A 1 139 ? -36.620 12.314 58.319 1.00 88.69 139 VAL A O 1
ATOM 1149 N N . GLU A 1 140 ? -36.337 10.422 57.138 1.00 88.06 140 GLU A N 1
ATOM 1150 C CA . GLU A 1 140 ? -37.298 9.596 57.882 1.00 88.06 140 GLU A CA 1
ATOM 1151 C C . GLU A 1 140 ? -36.780 9.120 59.250 1.00 88.06 140 GLU A C 1
ATOM 1153 O O . GLU A 1 140 ? -37.514 8.473 59.994 1.00 88.06 140 GLU A O 1
ATOM 1158 N N . GLN A 1 141 ? -35.535 9.464 59.607 1.00 83.44 141 GLN A N 1
ATOM 1159 C CA . GLN A 1 141 ? -34.872 9.058 60.853 1.00 83.44 141 GLN A CA 1
ATOM 1160 C C . GLN A 1 141 ? -34.802 7.532 61.033 1.00 83.44 141 GLN A C 1
ATOM 1162 O O . GLN A 1 141 ? -34.900 7.011 62.144 1.00 83.44 141 GLN A O 1
ATOM 1167 N N . ILE A 1 142 ?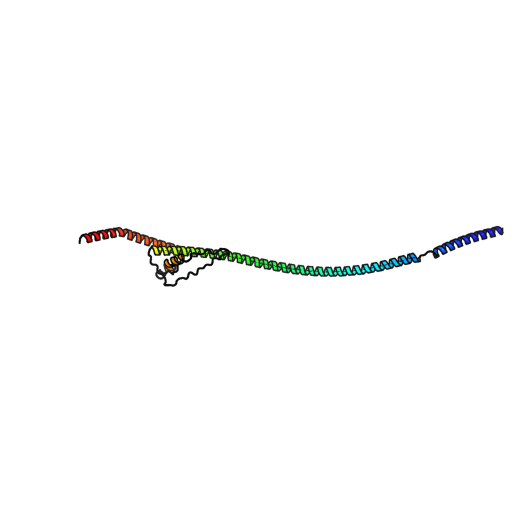 -34.601 6.807 59.933 1.00 84.06 142 ILE A N 1
ATOM 1168 C CA . ILE A 1 142 ? -34.367 5.365 59.952 1.00 84.06 142 ILE A CA 1
ATOM 1169 C C . ILE A 1 142 ? -32.886 5.122 60.257 1.00 8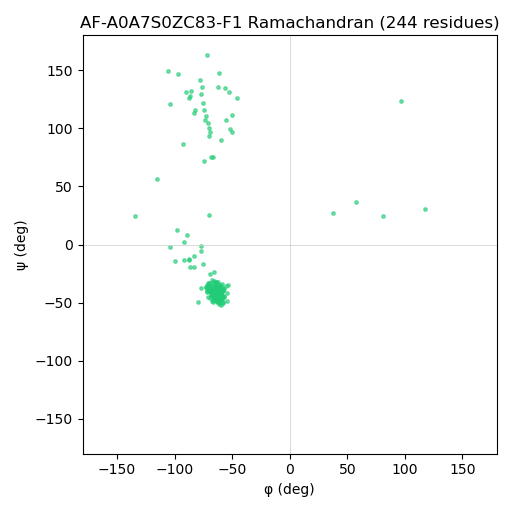4.06 142 ILE A C 1
ATOM 1171 O O . ILE A 1 142 ? -32.004 5.476 59.473 1.00 84.06 142 ILE A O 1
ATOM 1175 N N . GLU A 1 143 ? -32.602 4.493 61.397 1.00 80.75 143 GLU A N 1
ATOM 1176 C CA . GLU A 1 143 ? -31.243 4.090 61.761 1.00 80.75 143 GLU A CA 1
ATOM 1177 C C . GLU A 1 143 ? -30.797 2.892 60.915 1.00 80.75 143 GLU A C 1
ATOM 1179 O O . GLU A 1 143 ? -31.302 1.775 61.053 1.00 80.75 143 GLU A O 1
ATOM 1184 N N . LEU A 1 144 ? -29.838 3.127 60.018 1.00 82.25 144 LEU A N 1
ATOM 1185 C CA . LEU A 1 144 ? -29.244 2.081 59.193 1.00 82.25 144 LEU A CA 1
ATOM 1186 C C . LEU A 1 144 ? -28.015 1.474 59.894 1.00 82.25 144 LEU A C 1
ATOM 1188 O O . LEU A 1 144 ? -27.137 2.223 60.330 1.00 82.25 144 LEU A O 1
ATOM 1192 N N . PRO A 1 145 ? -27.906 0.135 59.981 1.00 84.19 145 PRO A N 1
ATOM 1193 C CA . PRO A 1 145 ? -26.721 -0.518 60.521 1.00 84.19 145 PRO A CA 1
ATOM 1194 C C . PRO A 1 145 ? -25.583 -0.469 59.492 1.00 84.19 145 PRO A C 1
ATOM 1196 O O . PRO A 1 145 ? -25.714 -0.967 58.372 1.00 84.19 145 PRO A O 1
ATOM 1199 N N . PHE A 1 146 ? -24.454 0.127 59.871 1.00 84.31 146 PHE A N 1
ATOM 1200 C CA . PHE A 1 146 ? -23.231 0.169 59.066 1.00 84.31 146 PHE A CA 1
ATOM 1201 C C . PHE A 1 146 ? -22.186 -0.793 59.647 1.00 84.31 146 PHE A C 1
ATOM 1203 O O . PHE A 1 146 ? -22.166 -1.038 60.850 1.00 84.31 146 PHE A O 1
ATOM 1210 N N . LEU A 1 147 ? -21.332 -1.350 58.790 1.00 82.00 147 LEU A N 1
ATOM 1211 C CA . LEU A 1 147 ? -20.119 -2.051 59.217 1.00 82.00 147 LEU A CA 1
ATOM 1212 C C . LEU A 1 147 ? -19.070 -0.991 59.593 1.00 82.00 147 LEU A C 1
ATOM 1214 O O . LEU A 1 147 ? -18.858 -0.066 58.808 1.00 82.00 147 LEU A O 1
ATOM 1218 N N . ASP A 1 148 ? -18.466 -1.110 60.777 1.00 59.19 148 ASP A N 1
ATOM 1219 C CA . ASP A 1 148 ? -17.545 -0.107 61.338 1.00 59.19 148 ASP A CA 1
ATOM 1220 C C . ASP A 1 148 ? -16.352 0.214 60.409 1.00 59.19 148 ASP A C 1
ATOM 1222 O O . ASP A 1 148 ? -15.728 -0.693 59.858 1.00 59.19 148 ASP A O 1
ATOM 1226 N N . ASP A 1 149 ? -16.073 1.519 60.269 1.00 50.09 149 ASP A N 1
ATOM 1227 C CA . ASP A 1 149 ? -14.841 2.229 59.864 1.00 50.09 149 ASP A CA 1
ATOM 1228 C C . ASP A 1 149 ? -13.923 1.654 58.765 1.00 50.09 149 ASP A C 1
ATOM 1230 O O . ASP A 1 149 ? -12.743 1.994 58.705 1.00 50.09 149 ASP A O 1
ATOM 1234 N N . GLU A 1 150 ? -14.439 0.874 57.817 1.00 50.47 150 GLU A N 1
ATOM 1235 C CA . GLU A 1 150 ? -13.825 0.827 56.486 1.00 50.47 150 GLU A CA 1
ATOM 1236 C C . GLU A 1 150 ? -14.514 1.858 55.598 1.00 50.47 150 GLU A C 1
ATOM 1238 O O . GLU A 1 150 ? -15.493 1.570 54.900 1.00 50.47 150 GLU A O 1
ATOM 1243 N N . GLU A 1 151 ? -14.009 3.093 55.663 1.00 53.75 151 GLU A N 1
ATOM 1244 C CA . GLU A 1 151 ? -14.178 4.049 54.576 1.00 53.75 151 GLU A CA 1
ATOM 1245 C C . GLU A 1 151 ? -13.757 3.335 53.295 1.00 53.75 151 GLU A C 1
ATOM 1247 O O . GLU A 1 151 ? -12.596 2.967 53.112 1.00 53.75 151 GLU A O 1
ATOM 1252 N N . VAL A 1 152 ? -14.719 3.067 52.413 1.00 53.66 152 VAL A N 1
ATOM 1253 C CA . VAL A 1 152 ? -14.360 2.657 51.064 1.00 53.66 152 VAL A CA 1
ATOM 1254 C C . VAL A 1 152 ? -13.780 3.913 50.438 1.00 53.66 152 VAL A C 1
ATOM 1256 O O . VAL A 1 152 ? -14.543 4.801 50.059 1.00 53.66 152 VAL A O 1
ATOM 1259 N N . GLU A 1 153 ? -12.449 4.000 50.383 1.00 49.47 153 GLU A N 1
ATOM 1260 C CA . GLU A 1 153 ? -11.743 4.972 49.555 1.00 49.47 153 GLU A CA 1
ATOM 1261 C C . GLU A 1 153 ? -12.316 4.832 48.141 1.00 49.47 153 GLU A C 1
ATOM 1263 O O . GLU A 1 153 ? -12.009 3.897 47.398 1.00 49.47 153 GLU A O 1
ATOM 1268 N N . GLN A 1 154 ? -13.241 5.722 47.782 1.00 50.28 154 GLN A N 1
ATOM 1269 C CA . GLN A 1 154 ? -13.663 5.886 46.404 1.00 50.28 154 GLN A CA 1
ATOM 1270 C C . GLN A 1 154 ? -12.532 6.618 45.684 1.00 50.28 154 GLN A C 1
ATOM 1272 O O . GLN A 1 154 ? -12.655 7.782 45.318 1.00 50.28 154 GLN A O 1
ATOM 1277 N N . GLU A 1 155 ? -11.422 5.919 45.453 1.00 43.19 155 GLU A N 1
ATOM 1278 C CA . GLU A 1 155 ? -10.524 6.239 44.351 1.00 43.19 155 GLU A CA 1
ATOM 1279 C C . GLU A 1 155 ? -11.261 5.896 43.053 1.00 43.19 155 GLU A C 1
ATOM 1281 O O . GLU A 1 155 ? -11.044 4.874 42.404 1.00 43.19 155 GLU A O 1
ATOM 1286 N N . VAL A 1 156 ? -12.211 6.750 42.691 1.00 46.81 156 VAL A N 1
ATOM 1287 C CA . VAL A 1 156 ? -12.707 6.825 41.325 1.00 46.81 156 VAL A CA 1
ATOM 1288 C C . VAL A 1 156 ? -12.345 8.200 40.790 1.00 46.81 156 VAL A C 1
ATOM 1290 O O . VAL A 1 156 ? -13.183 8.938 40.284 1.00 46.81 156 VAL A O 1
ATOM 1293 N N . GLU A 1 157 ? -11.049 8.521 40.832 1.00 45.31 157 GLU A N 1
ATOM 1294 C CA . GLU A 1 157 ? -10.462 9.322 39.760 1.00 45.31 157 GLU A CA 1
ATOM 1295 C C . GLU A 1 157 ? -10.500 8.465 38.488 1.00 45.31 157 GLU A C 1
ATOM 1297 O O . GLU A 1 157 ? -9.513 7.891 38.032 1.00 45.31 157 GLU A O 1
ATOM 1302 N N . MET A 1 158 ? -11.694 8.335 37.907 1.00 43.88 158 MET A N 1
ATOM 1303 C CA . MET A 1 158 ? -11.786 8.023 36.496 1.00 43.88 158 MET A CA 1
ATOM 1304 C C . MET A 1 158 ? -11.307 9.274 35.781 1.00 43.88 158 MET A C 1
ATOM 1306 O O . MET A 1 158 ? -12.079 10.201 35.532 1.00 43.88 158 MET A O 1
ATOM 1310 N N . GLU A 1 159 ? -10.011 9.301 35.470 1.00 37.81 159 GLU A N 1
ATOM 1311 C CA . GLU A 1 159 ? -9.502 10.118 34.384 1.00 37.81 159 GLU A CA 1
ATOM 1312 C C . GLU A 1 159 ? -10.371 9.802 33.163 1.00 37.81 159 GLU A C 1
ATOM 1314 O O . GLU A 1 159 ? -10.199 8.805 32.455 1.00 37.81 159 GLU A O 1
ATOM 1319 N N . THR A 1 160 ? -11.366 10.658 32.932 1.00 39.97 160 THR A N 1
ATOM 1320 C CA . THR A 1 160 ? -11.890 10.875 31.594 1.00 39.97 160 THR A CA 1
ATOM 1321 C C . THR A 1 160 ? -10.659 11.030 30.721 1.00 39.97 160 THR A C 1
ATOM 1323 O O . THR A 1 160 ?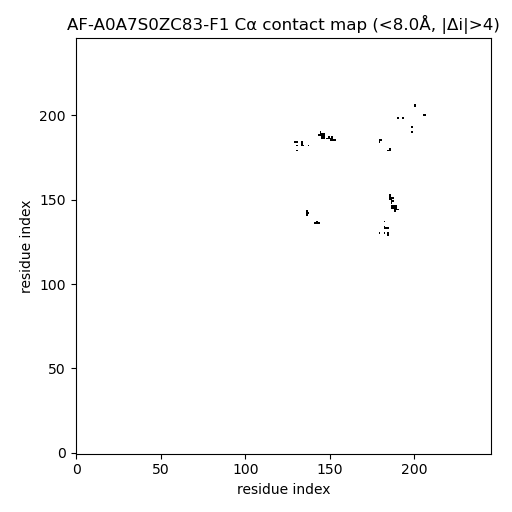 -9.763 11.806 31.051 1.00 39.97 160 THR A O 1
ATOM 1326 N N . ILE A 1 161 ? -10.560 10.235 29.657 1.00 43.25 161 ILE A N 1
ATOM 1327 C CA . ILE A 1 161 ? -9.533 10.429 28.637 1.00 43.25 161 ILE A CA 1
ATOM 1328 C C . ILE A 1 161 ? -9.791 11.836 28.087 1.00 43.25 161 ILE A C 1
ATOM 1330 O O . ILE A 1 161 ? -10.638 12.025 27.217 1.00 43.25 161 ILE A O 1
ATOM 1334 N N . ARG A 1 162 ? -9.158 12.836 28.706 1.00 44.12 162 ARG A N 1
ATOM 1335 C CA . ARG A 1 162 ? -9.243 14.241 28.343 1.00 44.12 162 ARG A CA 1
ATOM 1336 C C . ARG A 1 162 ? -8.434 14.363 27.067 1.00 44.12 162 ARG A C 1
ATOM 1338 O O . ARG A 1 162 ? -7.207 14.275 27.098 1.00 44.12 162 ARG A O 1
ATOM 1345 N N . ASP A 1 163 ? -9.124 14.538 25.947 1.00 40.62 163 ASP A N 1
ATOM 1346 C CA . ASP A 1 163 ? -8.488 15.116 24.771 1.00 40.62 163 ASP A CA 1
ATOM 1347 C C . ASP A 1 163 ? -7.831 16.438 25.206 1.00 40.62 163 ASP A C 1
ATOM 1349 O O . ASP A 1 163 ? -8.410 17.241 25.941 1.00 40.62 163 ASP A O 1
ATOM 1353 N N . SER A 1 164 ? -6.569 16.604 24.825 1.00 46.44 164 SER A N 1
ATOM 1354 C CA . SER A 1 164 ? -5.563 17.466 25.453 1.00 46.44 164 SER A CA 1
ATOM 1355 C C . SER A 1 164 ? -5.761 18.986 25.303 1.00 46.44 164 SER A C 1
ATOM 1357 O O . SER A 1 164 ? -4.779 19.714 25.372 1.00 46.44 164 SER A O 1
ATOM 1359 N N . ASP A 1 165 ? -6.985 19.482 25.100 1.00 46.03 165 ASP A N 1
ATOM 1360 C CA . ASP A 1 165 ? -7.237 20.872 24.678 1.00 46.03 165 ASP A CA 1
ATOM 1361 C C . ASP A 1 165 ? -8.350 21.609 25.448 1.00 46.03 165 ASP A C 1
ATOM 1363 O O . ASP A 1 165 ? -8.913 22.587 24.958 1.00 46.03 165 ASP A O 1
ATOM 1367 N N . THR A 1 166 ? -8.657 21.208 26.687 1.00 49.03 166 THR A N 1
ATOM 1368 C CA . THR A 1 166 ? -9.561 22.005 27.545 1.00 49.03 166 THR A CA 1
ATOM 1369 C C . THR A 1 166 ? -8.758 22.765 28.609 1.00 49.03 166 THR A C 1
ATOM 1371 O O . THR A 1 166 ? -8.057 22.119 29.393 1.00 49.03 166 THR A O 1
ATOM 1374 N N . PRO A 1 167 ? -8.819 24.112 28.666 1.00 47.75 167 PRO A N 1
ATOM 1375 C CA . PRO A 1 167 ? -8.160 24.883 29.715 1.00 47.75 167 PRO A CA 1
ATOM 1376 C C . PRO A 1 167 ? -8.747 24.520 31.082 1.00 47.75 167 PRO A C 1
ATOM 1378 O O . PRO A 1 167 ? -9.964 24.424 31.222 1.00 47.75 167 PRO A O 1
ATOM 1381 N N . MET A 1 168 ? -7.878 24.323 32.076 1.00 50.84 168 MET A N 1
ATOM 1382 C CA . MET A 1 168 ? -8.255 24.141 33.479 1.00 50.84 168 MET A CA 1
ATOM 1383 C C . MET A 1 168 ? -9.116 25.318 33.955 1.00 50.84 168 MET A C 1
ATOM 1385 O O . MET A 1 168 ? -8.594 26.409 34.185 1.00 50.84 168 MET A O 1
ATOM 1389 N N . GLU A 1 169 ? -10.413 25.079 34.140 1.00 42.66 169 GLU A N 1
ATOM 1390 C CA . GLU A 1 169 ? -11.215 25.841 35.090 1.00 42.66 169 GLU A CA 1
ATOM 1391 C C . GLU A 1 169 ? -11.117 25.172 36.462 1.00 42.66 169 GLU A C 1
ATOM 1393 O O . GLU A 1 169 ? -11.296 23.964 36.622 1.00 42.66 169 GLU A O 1
ATOM 1398 N N . ASP A 1 170 ? -10.734 26.003 37.421 1.00 48.75 170 ASP A N 1
ATOM 1399 C CA . ASP A 1 170 ? -10.647 25.736 38.846 1.00 48.75 170 ASP A CA 1
ATOM 1400 C C . ASP A 1 170 ? -12.054 25.623 39.469 1.00 48.75 170 ASP A C 1
ATOM 1402 O O . ASP A 1 170 ? -13.027 26.154 38.935 1.00 48.75 170 ASP A O 1
ATOM 1406 N N . ALA A 1 171 ? -12.091 25.036 40.665 1.00 47.09 171 ALA A N 1
ATOM 1407 C CA . ALA A 1 171 ? -13.139 25.091 41.684 1.00 47.09 171 ALA A CA 1
ATOM 1408 C C . ALA A 1 171 ? -14.191 23.960 41.759 1.00 47.09 171 ALA A C 1
ATOM 1410 O O . ALA A 1 171 ? -15.027 23.761 40.884 1.00 47.09 171 ALA A O 1
ATOM 1411 N N . ASN A 1 172 ? -14.230 23.379 42.973 1.00 42.81 172 ASN A N 1
ATOM 1412 C CA . ASN A 1 172 ? -15.427 22.985 43.741 1.00 42.81 172 ASN A CA 1
ATOM 1413 C C . ASN A 1 172 ? -15.654 21.491 44.075 1.00 42.81 172 ASN A C 1
ATOM 1415 O O . ASN A 1 172 ? -16.791 21.078 44.272 1.00 42.81 172 ASN A O 1
ATOM 1419 N N . GLY A 1 173 ? -14.597 20.689 44.251 1.00 48.62 173 GLY A N 1
ATOM 1420 C CA . GLY A 1 173 ? -14.725 19.285 44.698 1.00 48.62 173 GLY A CA 1
ATOM 1421 C C . GLY A 1 173 ? -14.998 19.056 46.199 1.00 48.62 173 GLY A C 1
ATOM 1422 O O . GLY A 1 173 ? -15.198 17.923 46.616 1.00 48.62 173 GLY A O 1
ATOM 1423 N N . THR A 1 174 ? -15.002 20.094 47.046 1.00 53.91 174 THR A N 1
ATOM 1424 C CA . THR A 1 174 ? -15.049 19.929 48.518 1.00 53.91 174 THR A CA 1
ATOM 1425 C C . THR A 1 174 ? -16.453 19.927 49.132 1.00 53.91 174 THR A C 1
ATOM 1427 O O . THR A 1 174 ? -16.597 19.572 50.303 1.00 53.91 174 THR A O 1
ATOM 1430 N N . GLY A 1 175 ? -17.486 20.331 48.386 1.00 55.09 175 GLY A N 1
ATOM 1431 C CA . GLY A 1 175 ? -18.875 20.343 48.866 1.00 55.09 175 GLY A CA 1
ATOM 1432 C C . GLY A 1 175 ? -19.530 18.963 48.818 1.00 55.09 175 GLY A C 1
ATOM 1433 O O . GLY A 1 175 ? -20.056 18.494 49.824 1.00 55.09 175 GLY A O 1
ATOM 1434 N N . GLU A 1 176 ? -19.429 18.290 47.671 1.00 57.03 176 GLU A N 1
ATOM 1435 C CA . GLU A 1 176 ? -20.065 16.987 47.431 1.00 57.03 176 GLU A CA 1
ATOM 1436 C C . GLU A 1 176 ? -19.463 15.880 48.302 1.00 57.03 176 GLU A C 1
ATOM 1438 O O . GLU A 1 176 ? -20.201 15.087 48.882 1.00 57.03 176 GLU A O 1
ATOM 1443 N N . GLN A 1 177 ? -18.139 15.893 48.498 1.00 57.97 177 GLN A N 1
ATOM 1444 C CA . GLN A 1 177 ? -17.453 14.922 49.354 1.00 57.97 177 GLN A CA 1
ATOM 1445 C C . GLN A 1 177 ? -17.943 14.973 50.809 1.00 57.97 177 GLN A C 1
ATOM 1447 O O . GLN A 1 177 ? -18.147 13.926 51.416 1.00 57.97 177 GLN A O 1
ATOM 1452 N N . LYS A 1 178 ? -18.201 16.171 51.358 1.00 58.69 178 LYS A N 1
ATOM 1453 C CA . LYS A 1 178 ? -18.723 16.326 52.729 1.00 58.69 178 LYS A CA 1
ATOM 1454 C C . LYS A 1 178 ? -20.170 15.862 52.861 1.00 58.69 178 LYS A C 1
ATOM 1456 O O . LYS A 1 178 ? -20.529 15.275 53.880 1.00 58.69 178 LYS A O 1
ATOM 1461 N N . GLU A 1 179 ? -21.008 16.134 51.863 1.00 63.78 179 GLU A N 1
ATOM 1462 C CA . GLU A 1 179 ? -22.397 15.660 51.856 1.00 63.78 179 GLU A CA 1
ATOM 1463 C C . GLU A 1 179 ? -22.472 14.132 51.770 1.00 63.78 179 GLU A C 1
ATOM 1465 O O . GLU A 1 179 ? -23.223 13.510 52.523 1.00 63.78 179 GLU A O 1
ATOM 1470 N N . ASP A 1 180 ? -21.651 13.517 50.922 1.00 69.12 180 ASP A N 1
ATOM 1471 C CA . ASP A 1 180 ? -21.593 12.063 50.757 1.00 69.12 180 ASP A CA 1
ATOM 1472 C C . ASP A 1 180 ? -21.100 11.354 52.031 1.00 69.12 180 ASP A C 1
ATOM 1474 O O . ASP A 1 180 ? -21.619 10.297 52.408 1.00 69.12 180 ASP A O 1
ATOM 1478 N N . GLU A 1 181 ? -20.170 11.973 52.759 1.00 65.12 181 GLU A N 1
ATOM 1479 C CA . GLU A 1 181 ? -19.705 11.520 54.073 1.00 65.12 181 GLU A CA 1
ATOM 1480 C C . GLU A 1 181 ? -20.823 11.589 55.131 1.00 65.12 181 GLU A C 1
ATOM 1482 O O . GLU A 1 181 ? -21.057 10.632 55.875 1.00 65.12 181 GLU A O 1
ATOM 1487 N N . LEU A 1 182 ? -21.580 12.694 55.152 1.00 63.56 182 LEU A N 1
ATOM 1488 C CA . LEU A 1 182 ? -22.705 12.926 56.066 1.00 63.56 182 LEU A CA 1
ATOM 1489 C C . LEU A 1 182 ? -23.882 11.971 55.824 1.00 63.56 182 LEU A C 1
ATOM 1491 O O . LEU A 1 182 ? -24.587 11.614 56.775 1.00 63.56 182 LEU A O 1
ATOM 1495 N N . ILE A 1 183 ? -24.118 11.575 54.575 1.00 73.25 183 ILE A N 1
ATOM 1496 C CA . ILE A 1 183 ? -25.206 10.673 54.170 1.00 73.25 183 ILE A CA 1
ATOM 1497 C C . ILE A 1 183 ? -24.776 9.191 54.279 1.00 73.25 183 ILE A C 1
ATOM 1499 O O . ILE A 1 183 ? -25.620 8.297 54.286 1.00 73.25 183 ILE A O 1
ATOM 1503 N N . GLY A 1 184 ? -23.479 8.909 54.456 1.00 73.25 184 GLY A N 1
ATOM 1504 C CA . GLY A 1 184 ? -22.951 7.545 54.579 1.00 73.25 184 GLY A CA 1
ATOM 1505 C C . GLY A 1 184 ? -22.759 6.842 53.232 1.00 73.25 184 GLY A C 1
ATOM 1506 O O . GLY A 1 184 ? -22.746 5.612 53.164 1.00 73.25 184 GLY A O 1
ATOM 1507 N N . MET A 1 185 ? -22.590 7.608 52.151 1.00 78.44 185 MET A N 1
ATOM 1508 C CA . MET A 1 185 ? -22.395 7.114 50.784 1.00 78.44 185 MET A CA 1
ATOM 1509 C C . MET A 1 185 ? -21.156 6.208 50.667 1.00 78.44 185 MET A C 1
ATOM 1511 O O . MET A 1 185 ? -21.192 5.203 49.950 1.00 78.44 185 MET A O 1
ATOM 1515 N N . ASN A 1 186 ? -20.111 6.497 51.450 1.00 77.00 186 ASN A N 1
ATOM 1516 C CA . ASN A 1 186 ? -18.840 5.759 51.471 1.00 77.00 186 ASN A CA 1
ATOM 1517 C C . ASN A 1 186 ? -18.793 4.624 52.507 1.00 77.00 186 ASN A C 1
ATOM 1519 O O . ASN A 1 186 ? -17.784 3.933 52.627 1.00 77.00 186 ASN A O 1
ATOM 1523 N N . ARG A 1 187 ? -19.890 4.395 53.241 1.00 80.38 187 ARG A N 1
ATOM 1524 C CA . ARG A 1 187 ? -19.981 3.343 54.260 1.00 80.38 187 ARG A CA 1
ATOM 1525 C C . ARG A 1 187 ? -20.643 2.090 53.695 1.00 80.38 187 ARG A C 1
ATOM 1527 O O . ARG A 1 187 ? -21.538 2.154 52.842 1.00 80.38 187 ARG A O 1
ATOM 1534 N N . ARG A 1 188 ? -20.216 0.922 54.182 1.00 80.44 188 ARG A N 1
ATOM 1535 C CA . ARG A 1 188 ? -20.881 -0.355 53.889 1.00 80.44 188 ARG A CA 1
ATOM 1536 C C . ARG A 1 188 ? -22.023 -0.599 54.868 1.00 80.44 188 ARG A C 1
ATOM 1538 O O . ARG A 1 188 ? -21.84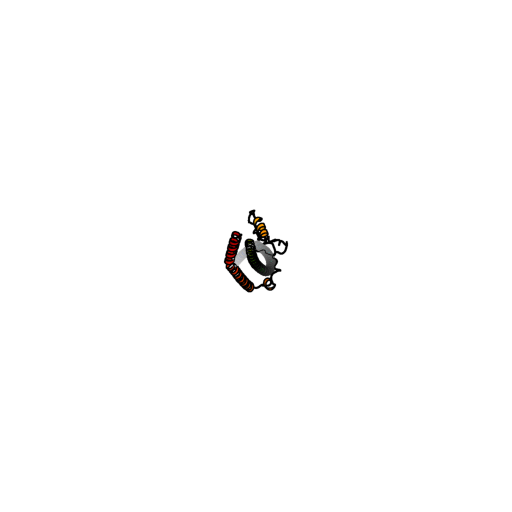2 -0.500 56.075 1.00 80.44 188 ARG A O 1
ATOM 1545 N N . LEU A 1 189 ? -23.186 -0.963 54.334 1.00 83.56 189 LEU A N 1
ATOM 1546 C CA . LEU A 1 189 ? -24.341 -1.379 55.128 1.00 83.56 189 LEU A CA 1
ATOM 1547 C C . LEU A 1 189 ? -24.142 -2.809 55.643 1.00 83.56 189 LEU A C 1
ATOM 1549 O O . LEU A 1 189 ? -23.733 -3.694 54.883 1.00 83.56 189 LEU A O 1
ATOM 1553 N N . ASP A 1 190 ? -24.455 -3.038 56.918 1.00 84.56 190 ASP A N 1
ATOM 1554 C CA . ASP A 1 190 ? -24.486 -4.373 57.500 1.00 84.56 190 ASP A CA 1
ATOM 1555 C C . ASP A 1 190 ? -25.826 -5.052 57.198 1.00 84.56 190 ASP A C 1
ATOM 1557 O O . ASP A 1 190 ? -26.884 -4.678 57.700 1.00 84.56 190 ASP A O 1
ATOM 1561 N N . PHE A 1 191 ? -25.778 -6.113 56.396 1.00 84.62 191 PHE A N 1
ATOM 1562 C CA . PHE A 1 191 ? -26.946 -6.938 56.101 1.00 84.62 191 PHE A CA 1
ATOM 1563 C C . PHE A 1 191 ? -27.002 -8.213 56.964 1.00 84.62 191 PHE A C 1
ATOM 1565 O O . PHE A 1 191 ? -27.776 -9.123 56.664 1.00 84.62 191 PHE A O 1
ATOM 1572 N N . SER A 1 192 ? -26.193 -8.345 58.020 1.00 83.44 192 SER A N 1
ATOM 1573 C CA . SER A 1 192 ? -26.129 -9.544 58.873 1.00 83.44 192 SER A CA 1
ATOM 1574 C C . SER A 1 192 ? -27.488 -9.942 59.463 1.00 83.44 192 SER A C 1
ATOM 1576 O O . SER A 1 192 ? -27.798 -11.136 59.524 1.00 83.44 192 SER A O 1
ATOM 1578 N N . GLN A 1 193 ? -28.316 -8.949 59.793 1.00 82.12 193 GLN A N 1
ATOM 1579 C CA . GLN A 1 193 ? -29.640 -9.106 60.400 1.00 82.12 193 GLN A CA 1
ATOM 1580 C C . GLN A 1 193 ? -30.722 -9.578 59.412 1.00 82.12 193 GLN A C 1
ATOM 1582 O O . GLN A 1 193 ? -31.770 -10.078 59.823 1.00 82.12 193 GLN A O 1
ATOM 1587 N N . LEU A 1 194 ? -30.480 -9.474 58.101 1.00 82.50 194 LEU A N 1
ATOM 1588 C CA . LEU A 1 194 ? -31.413 -9.955 57.085 1.00 82.50 194 LEU A CA 1
ATOM 1589 C C . LEU A 1 194 ? -31.332 -11.473 56.920 1.00 82.50 194 LEU A C 1
ATOM 1591 O O . LEU A 1 194 ? -30.259 -12.082 56.895 1.00 82.50 194 LEU A O 1
ATOM 1595 N N . SER A 1 195 ? -32.495 -12.095 56.716 1.00 84.50 195 SER A N 1
ATOM 1596 C CA . SER A 1 195 ? -32.562 -13.530 56.440 1.00 84.50 195 SER A CA 1
ATOM 1597 C C . SER A 1 195 ? -31.807 -13.889 55.152 1.00 84.50 195 SER A C 1
ATOM 1599 O O . SER A 1 195 ? -31.793 -13.135 54.178 1.00 84.50 195 SER A O 1
ATOM 1601 N N . ARG A 1 196 ? -31.217 -15.090 55.104 1.00 79.50 196 ARG A N 1
ATOM 1602 C CA . ARG A 1 196 ? -30.436 -15.570 53.946 1.00 79.50 196 ARG A CA 1
ATOM 1603 C C . ARG A 1 196 ? -31.209 -15.502 52.624 1.00 79.50 196 ARG A C 1
ATOM 1605 O O . ARG A 1 196 ? -30.633 -15.186 51.592 1.00 79.50 196 ARG A O 1
ATOM 1612 N N . LYS A 1 197 ? -32.524 -15.737 52.674 1.00 81.38 197 LYS A N 1
ATOM 1613 C CA . LYS A 1 197 ? -33.411 -15.618 51.510 1.00 81.38 197 LYS A CA 1
ATOM 1614 C C . LYS A 1 197 ? -33.483 -14.184 50.984 1.0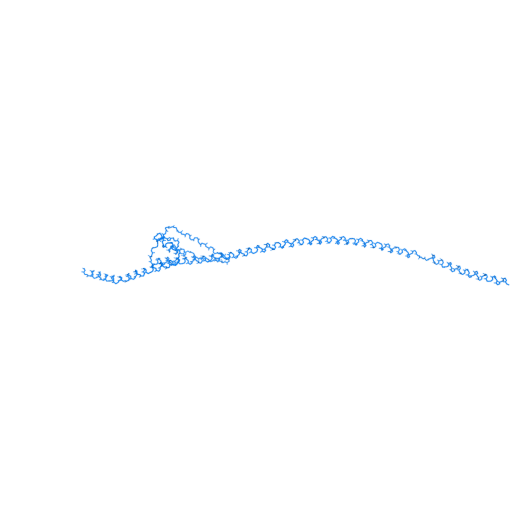0 81.38 197 LYS A C 1
ATOM 1616 O O . LYS A 1 197 ? -33.499 -14.013 49.776 1.00 81.38 197 LYS A O 1
ATOM 1621 N N . LEU A 1 198 ? -33.501 -13.183 51.866 1.00 78.50 198 LEU A N 1
ATOM 1622 C CA . LEU A 1 198 ? -33.521 -11.770 51.479 1.00 78.50 198 LEU A CA 1
ATOM 1623 C C . LEU A 1 198 ? -32.169 -11.310 50.919 1.00 78.50 198 LEU A C 1
ATOM 1625 O O . LEU A 1 198 ? -32.137 -10.573 49.940 1.00 78.50 198 LEU A O 1
ATOM 1629 N N . ARG A 1 199 ? -31.057 -11.814 51.469 1.00 79.38 199 ARG A N 1
ATOM 1630 C CA . ARG A 1 199 ? -29.700 -11.470 51.005 1.00 79.38 199 ARG A CA 1
ATOM 1631 C C . ARG A 1 199 ? -29.334 -12.084 49.656 1.00 79.38 199 ARG A C 1
ATOM 1633 O O . ARG A 1 199 ? -28.753 -11.412 48.811 1.00 79.38 199 ARG A O 1
ATOM 1640 N N . ASP A 1 200 ? -29.702 -13.344 49.431 1.00 80.31 200 ASP A N 1
ATOM 1641 C CA . ASP A 1 200 ? -29.282 -14.102 48.244 1.00 80.31 200 ASP A CA 1
ATOM 1642 C C . ASP A 1 200 ? -30.253 -13.948 47.050 1.00 80.31 200 ASP A C 1
ATOM 1644 O O . ASP A 1 200 ? -30.118 -14.624 46.024 1.00 80.31 200 ASP A O 1
ATOM 1648 N N . MET A 1 201 ? -31.240 -13.046 47.139 1.00 77.25 201 MET A N 1
ATOM 1649 C CA . MET A 1 201 ? -32.174 -12.771 46.045 1.00 77.25 201 MET A CA 1
ATOM 1650 C C . MET A 1 201 ? -31.474 -12.058 44.880 1.00 77.25 201 MET A C 1
ATOM 1652 O O . MET A 1 201 ? -31.328 -10.836 44.854 1.00 77.25 201 MET A O 1
ATOM 1656 N N . ARG A 1 202 ? -31.070 -12.833 43.869 1.00 69.62 202 ARG A N 1
ATOM 1657 C CA . ARG A 1 202 ? -30.476 -12.324 42.619 1.00 69.62 202 ARG A CA 1
ATOM 1658 C C . ARG A 1 202 ? -31.493 -11.945 41.537 1.00 69.62 202 ARG A C 1
ATOM 1660 O O . ARG A 1 202 ? -31.145 -11.214 40.621 1.00 69.62 202 ARG A O 1
ATOM 1667 N N . SER A 1 203 ? -32.729 -12.441 41.616 1.00 80.06 203 SER A N 1
ATOM 1668 C CA . SER A 1 203 ? -33.753 -12.193 40.590 1.00 80.06 203 SER A CA 1
ATOM 1669 C C . SER A 1 203 ? -34.517 -10.894 40.858 1.00 80.06 203 SER A C 1
ATOM 1671 O O . SER A 1 203 ? -35.074 -10.718 41.943 1.00 80.06 203 SER A O 1
ATOM 1673 N N . ALA A 1 204 ? -34.587 -10.015 39.854 1.00 78.50 204 ALA A N 1
ATOM 1674 C CA . ALA A 1 204 ? -35.326 -8.752 39.924 1.00 78.50 204 ALA A CA 1
ATOM 1675 C C . ALA A 1 204 ? -36.828 -8.959 40.190 1.00 78.50 204 ALA A C 1
ATOM 1677 O O . ALA A 1 204 ? -37.430 -8.211 40.957 1.00 78.50 204 ALA A O 1
ATOM 1678 N N . ASP A 1 205 ? -37.423 -10.011 39.624 1.00 80.25 205 ASP A N 1
ATOM 1679 C CA . ASP A 1 205 ? -38.843 -10.322 39.827 1.00 80.25 205 ASP A CA 1
ATOM 1680 C C . ASP A 1 205 ? -39.134 -10.816 41.244 1.00 80.25 205 ASP A C 1
ATOM 1682 O O . ASP A 1 205 ? -40.208 -10.558 41.787 1.00 80.25 205 ASP A O 1
ATOM 1686 N N . ALA A 1 206 ? -38.183 -11.526 41.856 1.00 80.81 206 ALA A N 1
ATOM 1687 C CA . ALA A 1 206 ? -38.307 -11.952 43.244 1.00 80.81 206 ALA A CA 1
ATOM 1688 C C . ALA A 1 206 ? -38.252 -10.746 44.195 1.00 80.81 206 ALA A C 1
ATOM 1690 O O . ALA A 1 206 ? -39.099 -10.658 45.079 1.00 80.81 206 ALA A O 1
ATOM 1691 N N . ARG A 1 207 ? -37.338 -9.793 43.946 1.00 82.31 207 ARG A N 1
ATOM 1692 C CA . ARG A 1 207 ? -37.223 -8.545 44.722 1.00 82.31 207 ARG A CA 1
ATOM 1693 C C . ARG A 1 207 ? -38.501 -7.709 44.654 1.00 82.31 207 ARG A C 1
ATOM 1695 O O . ARG A 1 207 ? -39.088 -7.409 45.682 1.00 82.31 207 ARG A O 1
ATOM 1702 N N . LYS A 1 208 ? -39.030 -7.466 43.450 1.00 84.25 208 LYS A N 1
ATOM 1703 C CA . LYS A 1 208 ? -40.287 -6.711 43.278 1.00 84.25 208 LYS A CA 1
ATOM 1704 C C . LYS A 1 208 ? -41.468 -7.329 44.026 1.00 84.25 208 LYS A C 1
ATOM 1706 O O . LYS A 1 208 ? -42.307 -6.615 44.567 1.00 84.25 208 LYS A O 1
ATOM 1711 N N . LYS A 1 209 ? -41.553 -8.663 44.053 1.00 86.31 209 LYS A N 1
ATOM 1712 C CA . LYS A 1 209 ? -42.608 -9.366 44.794 1.00 86.31 209 LYS A CA 1
ATOM 1713 C C . LYS A 1 209 ? -42.447 -9.202 46.300 1.00 86.31 209 LYS A C 1
ATOM 1715 O O . LYS A 1 209 ? -43.445 -8.971 46.971 1.00 86.31 209 LYS A O 1
ATOM 1720 N N . THR A 1 210 ? -41.229 -9.317 46.829 1.00 84.50 210 THR A N 1
ATOM 1721 C CA . THR A 1 210 ? -40.992 -9.096 48.262 1.00 84.50 210 THR A CA 1
ATOM 1722 C C . THR A 1 210 ? -41.245 -7.649 48.662 1.00 84.50 210 THR A C 1
ATOM 1724 O O . THR A 1 210 ? -41.885 -7.425 49.682 1.00 84.50 210 THR A O 1
ATOM 1727 N N . ASP A 1 211 ? -40.856 -6.687 47.826 1.00 84.56 211 ASP A N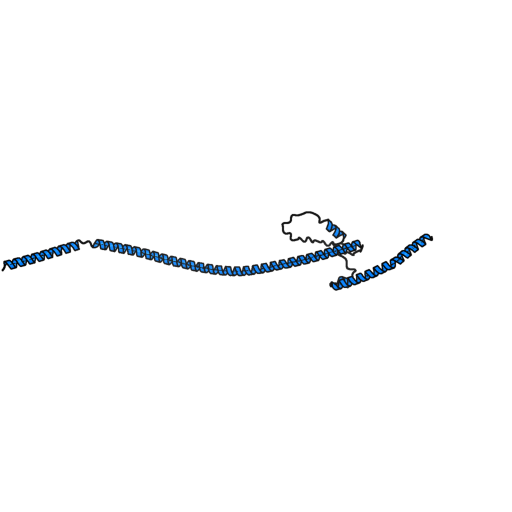 1
ATOM 1728 C CA . ASP A 1 211 ? -41.088 -5.262 48.081 1.00 84.56 211 ASP A CA 1
ATOM 1729 C C . ASP A 1 211 ? -42.587 -4.947 48.130 1.00 84.56 211 ASP A C 1
ATOM 1731 O O . ASP A 1 211 ? -43.047 -4.246 49.026 1.00 84.56 211 ASP A O 1
ATOM 1735 N N . SER A 1 212 ? -43.379 -5.539 47.227 1.00 87.88 212 SER A N 1
ATOM 1736 C CA . SER A 1 212 ? -44.841 -5.415 47.263 1.00 87.88 212 SER A CA 1
ATOM 1737 C C . SER A 1 212 ? -45.438 -5.955 48.562 1.00 87.88 212 SER A C 1
ATOM 1739 O O . SER A 1 212 ? -46.356 -5.347 49.103 1.00 87.88 212 SER A O 1
ATOM 1741 N N . VAL A 1 213 ? -44.929 -7.083 49.067 1.00 89.25 213 VAL A N 1
ATOM 1742 C CA . VAL A 1 213 ? -45.413 -7.670 50.326 1.00 89.25 213 VAL A CA 1
ATOM 1743 C C . VAL A 1 213 ? -45.093 -6.750 51.505 1.00 89.25 213 VAL A C 1
ATOM 1745 O O . VAL A 1 213 ? -45.981 -6.478 52.311 1.00 89.25 213 VAL A O 1
ATOM 1748 N N . PHE A 1 214 ? -43.870 -6.217 51.584 1.00 88.69 214 PHE A N 1
ATOM 1749 C CA . PHE A 1 214 ? -43.496 -5.274 52.642 1.00 88.69 214 PHE A CA 1
ATOM 1750 C C . PHE A 1 214 ? -44.304 -3.975 52.578 1.00 88.69 214 PHE A C 1
ATOM 1752 O O . PHE A 1 214 ? -44.725 -3.462 53.613 1.00 88.69 214 PHE A O 1
ATOM 1759 N N . LEU A 1 215 ? -44.587 -3.469 51.375 1.00 89.38 215 LEU A N 1
ATOM 1760 C CA . LEU A 1 215 ? -45.408 -2.274 51.196 1.00 89.38 215 LEU A CA 1
ATOM 1761 C C . LEU A 1 215 ? -46.851 -2.490 51.676 1.00 89.38 215 LEU A C 1
ATOM 1763 O O . LEU A 1 215 ? -47.445 -1.601 52.288 1.00 89.38 215 LEU A O 1
ATOM 1767 N N . ASP A 1 216 ? -47.418 -3.667 51.418 1.00 90.88 216 ASP A N 1
ATOM 1768 C CA . ASP A 1 216 ? -48.763 -4.017 51.874 1.00 90.88 216 ASP A CA 1
ATOM 1769 C C . ASP A 1 216 ? -48.817 -4.199 53.400 1.00 90.88 216 ASP A C 1
ATOM 1771 O O . ASP A 1 216 ? -49.760 -3.727 54.044 1.00 90.88 216 ASP A O 1
ATOM 1775 N N . GLU A 1 217 ? -47.792 -4.810 54.005 1.00 90.38 217 GLU A N 1
ATOM 1776 C CA . GLU A 1 217 ? -47.654 -4.885 55.465 1.00 90.38 217 GLU A CA 1
ATOM 1777 C C . GLU A 1 217 ? -47.522 -3.494 56.097 1.00 90.38 217 GLU A C 1
ATOM 1779 O O . GLU A 1 217 ? -48.216 -3.198 57.074 1.00 90.38 217 GLU A O 1
ATOM 1784 N N . HIS A 1 218 ? -46.721 -2.606 55.505 1.00 88.81 218 HIS A N 1
ATOM 1785 C CA . HIS A 1 218 ? -46.574 -1.225 55.963 1.00 88.81 218 HIS A CA 1
ATOM 1786 C C . HIS A 1 218 ? -47.905 -0.464 55.918 1.00 88.81 218 HIS A C 1
ATOM 1788 O O . HIS A 1 218 ? -48.314 0.132 56.913 1.00 88.81 218 HIS A O 1
ATOM 1794 N N . LYS A 1 219 ? -48.645 -0.543 54.801 1.00 90.06 219 LYS A N 1
ATOM 1795 C CA . LYS A 1 219 ? -49.984 0.065 54.679 1.00 90.06 219 LYS A CA 1
ATOM 1796 C C . LYS A 1 219 ? -50.949 -0.459 55.736 1.00 90.06 219 LYS A C 1
ATOM 1798 O O . LYS A 1 219 ? -51.737 0.306 56.290 1.00 90.06 219 LYS A O 1
ATOM 1803 N N . LYS A 1 220 ? -50.888 -1.758 56.034 1.00 91.38 220 LYS A N 1
ATOM 1804 C CA . LYS A 1 220 ? -51.716 -2.368 57.073 1.00 91.38 220 LYS A CA 1
ATOM 1805 C C . LYS A 1 220 ? -51.385 -1.793 58.450 1.00 91.38 220 LYS A C 1
ATOM 1807 O O . LYS A 1 220 ? -52.307 -1.386 59.152 1.00 91.38 220 LYS A O 1
ATOM 1812 N N . ILE A 1 221 ? -50.108 -1.711 58.818 1.00 87.88 221 ILE A N 1
ATOM 1813 C CA . ILE A 1 221 ? -49.675 -1.124 60.096 1.00 87.88 221 ILE A CA 1
ATOM 1814 C C . ILE A 1 221 ? -50.069 0.357 60.170 1.00 87.88 221 ILE A C 1
ATOM 1816 O O . ILE A 1 221 ? -50.661 0.779 61.160 1.00 87.88 221 ILE A O 1
ATOM 1820 N N . ALA A 1 222 ? -49.848 1.127 59.103 1.00 86.62 222 ALA A N 1
ATOM 1821 C CA . ALA A 1 222 ? -50.246 2.531 59.031 1.00 86.62 222 ALA A CA 1
ATOM 1822 C C . ALA A 1 222 ? -51.758 2.714 59.259 1.00 86.62 222 ALA A C 1
ATOM 1824 O O . ALA A 1 222 ? -52.165 3.533 60.080 1.00 86.62 222 ALA A O 1
ATOM 1825 N N . SER A 1 223 ? -52.593 1.881 58.625 1.00 87.31 223 SER A N 1
ATOM 1826 C CA . SER A 1 223 ? -54.048 1.915 58.831 1.00 87.31 223 SER A CA 1
ATOM 1827 C C . SER A 1 223 ? -54.464 1.562 60.265 1.00 87.31 223 SER A C 1
ATOM 1829 O O . SER A 1 223 ? -55.446 2.094 60.778 1.00 87.31 223 SER A O 1
ATOM 1831 N N . GLN A 1 224 ? -53.710 0.688 60.943 1.00 85.44 224 GLN A N 1
ATOM 1832 C CA . GLN A 1 224 ? -53.953 0.343 62.345 1.00 85.44 224 GLN A CA 1
ATOM 1833 C C . GLN A 1 224 ? -53.583 1.498 63.279 1.00 85.44 224 GLN A C 1
ATOM 1835 O O . GLN A 1 224 ? -54.326 1.775 64.216 1.00 85.44 224 GLN A O 1
ATOM 1840 N N . ILE A 1 225 ? -52.478 2.196 63.010 1.00 82.81 225 ILE A N 1
ATOM 1841 C CA . ILE A 1 225 ? -52.074 3.395 63.756 1.00 82.81 225 ILE A CA 1
ATOM 1842 C C . ILE A 1 225 ? -53.126 4.500 63.590 1.00 82.81 225 ILE A C 1
ATOM 1844 O O . ILE A 1 225 ? -53.574 5.079 64.578 1.00 82.81 225 ILE A O 1
ATOM 1848 N N . GLU A 1 226 ? -53.585 4.745 62.364 1.00 82.62 226 GLU A N 1
ATOM 1849 C CA . GLU A 1 226 ? -54.623 5.741 62.079 1.00 82.62 226 GLU A CA 1
ATOM 1850 C C . GLU A 1 226 ? -55.958 5.394 62.763 1.00 82.62 226 GLU A C 1
ATOM 1852 O O . GLU A 1 226 ? -56.624 6.266 63.322 1.00 82.62 226 GLU A O 1
ATOM 1857 N N . ALA A 1 227 ? -56.314 4.106 62.824 1.00 81.12 227 ALA A N 1
ATOM 1858 C CA . ALA A 1 227 ? -57.490 3.631 63.554 1.00 81.12 227 ALA A CA 1
ATOM 1859 C C . ALA A 1 227 ? -57.363 3.755 65.089 1.00 81.12 227 ALA A C 1
ATOM 1861 O O . ALA A 1 227 ? -58.378 3.853 65.780 1.00 81.12 227 ALA A O 1
ATOM 1862 N N . LEU A 1 228 ? -56.143 3.764 65.637 1.00 74.12 228 LEU A N 1
ATOM 1863 C CA . LEU A 1 228 ? -55.876 3.961 67.068 1.00 74.12 228 LEU A CA 1
ATOM 1864 C C . LEU A 1 228 ? -55.845 5.447 67.474 1.00 74.12 228 LEU A C 1
ATOM 1866 O O . LEU A 1 228 ? -56.068 5.761 68.644 1.00 74.12 228 LEU A O 1
ATOM 1870 N N . ALA A 1 229 ? -55.653 6.368 66.526 1.00 68.38 229 ALA A N 1
ATOM 1871 C CA . ALA A 1 229 ? -55.634 7.814 66.764 1.00 68.38 229 ALA A CA 1
ATOM 1872 C C . ALA A 1 229 ? -56.880 8.392 67.487 1.00 68.38 229 ALA A C 1
ATOM 1874 O O . ALA A 1 229 ? -56.706 9.227 68.378 1.00 68.38 229 ALA A O 1
ATOM 1875 N N . PRO A 1 230 ? -58.135 7.987 67.191 1.00 70.81 230 PRO A N 1
ATOM 1876 C CA . PRO A 1 230 ? -59.297 8.464 67.950 1.00 70.81 230 PRO A CA 1
ATOM 1877 C C . PRO A 1 230 ? -59.332 7.960 69.402 1.00 70.81 230 PRO A C 1
ATOM 1879 O O . PRO A 1 230 ? -59.807 8.688 70.272 1.00 70.81 230 PRO A O 1
ATOM 1882 N N . ASN A 1 231 ? -58.792 6.769 69.689 1.00 66.12 231 ASN A N 1
ATOM 1883 C CA . ASN A 1 231 ? -58.681 6.271 71.064 1.00 66.12 231 ASN A CA 1
ATOM 1884 C C . ASN A 1 231 ? -57.632 7.060 71.860 1.00 66.12 231 ASN A C 1
ATOM 1886 O O . ASN A 1 231 ? -57.862 7.337 73.032 1.00 66.12 231 ASN A O 1
ATOM 1890 N N . LEU A 1 232 ? -56.542 7.489 71.213 1.00 63.03 232 LEU A N 1
ATOM 1891 C CA . LEU A 1 232 ? -55.511 8.331 71.830 1.00 63.03 232 LEU A CA 1
ATOM 1892 C C . LEU A 1 232 ? -56.055 9.720 72.221 1.00 63.03 232 LEU A C 1
ATOM 1894 O O . LEU A 1 232 ? -55.841 10.187 73.337 1.00 63.03 232 LEU A O 1
ATOM 1898 N N . ARG A 1 233 ? -56.859 10.343 71.349 1.00 63.03 233 ARG A N 1
ATOM 1899 C CA . ARG A 1 233 ? -57.548 11.614 71.656 1.00 63.03 233 ARG A CA 1
ATOM 1900 C C . ARG A 1 233 ? -58.570 11.478 72.785 1.00 63.03 233 ARG A C 1
ATOM 1902 O O . ARG A 1 233 ? -58.754 12.400 73.574 1.00 63.03 233 ARG A O 1
ATOM 1909 N N . ALA A 1 234 ? -59.252 10.336 72.865 1.00 65.19 234 ALA A N 1
ATOM 1910 C CA . ALA A 1 234 ? -60.187 10.060 73.951 1.00 65.19 234 ALA A CA 1
ATOM 1911 C C . ALA A 1 234 ? -59.465 9.865 75.296 1.00 65.19 234 ALA A C 1
ATOM 1913 O O . ALA A 1 234 ? -59.963 10.338 76.315 1.00 65.19 234 ALA A O 1
ATOM 1914 N N . THR A 1 235 ? -58.287 9.229 75.305 1.00 66.88 235 THR A N 1
ATOM 1915 C CA . THR A 1 235 ? -57.452 9.105 76.510 1.00 66.88 235 THR A CA 1
ATOM 1916 C C . THR A 1 235 ? -56.850 10.439 76.945 1.00 66.88 235 THR A C 1
ATOM 1918 O O . THR A 1 235 ? -56.917 10.746 78.126 1.00 66.88 235 THR A O 1
ATOM 1921 N N . GLU A 1 236 ? -56.382 11.282 76.017 1.00 68.56 236 GLU A N 1
ATOM 1922 C CA . GLU A 1 236 ? -55.898 12.639 76.333 1.00 68.56 236 GLU A CA 1
ATOM 1923 C C . GLU A 1 236 ? -56.999 13.499 76.976 1.00 68.56 236 GLU A C 1
ATOM 1925 O O . GLU A 1 236 ? -56.773 14.167 77.982 1.00 68.56 236 GLU A O 1
ATOM 1930 N N . HIS A 1 237 ? -58.232 13.431 76.459 1.00 70.44 237 HIS A N 1
ATOM 1931 C CA . HIS A 1 237 ? -59.370 14.115 77.077 1.00 70.44 237 HIS A CA 1
ATOM 1932 C C . HIS A 1 237 ? -59.782 13.521 78.430 1.00 70.44 237 HIS A C 1
ATOM 1934 O O . HIS A 1 237 ? -60.250 14.261 79.294 1.00 70.44 237 HIS A O 1
ATOM 1940 N N . MET A 1 238 ? -59.635 12.210 78.637 1.00 68.19 238 MET A N 1
ATOM 1941 C CA . MET A 1 238 ? -59.885 11.596 79.944 1.00 68.19 238 MET A CA 1
ATOM 1942 C C . MET A 1 238 ? -58.823 11.982 80.978 1.00 68.19 238 MET A C 1
ATOM 1944 O O . MET A 1 238 ? -59.199 12.274 82.113 1.00 68.19 238 MET A O 1
ATOM 1948 N N . ASP A 1 239 ? -57.548 12.050 80.592 1.00 69.81 239 ASP A N 1
ATOM 1949 C CA . ASP A 1 239 ? -56.453 12.516 81.450 1.00 69.81 239 ASP A CA 1
ATOM 1950 C C . ASP A 1 239 ? -56.631 13.997 81.823 1.00 69.81 239 ASP A C 1
ATOM 1952 O O . ASP A 1 239 ? -56.510 14.356 82.995 1.00 69.81 239 ASP A O 1
ATOM 1956 N N . ASP A 1 240 ? -57.039 14.851 80.876 1.00 69.38 240 ASP A N 1
ATOM 1957 C CA . ASP A 1 240 ? -57.387 16.258 81.140 1.00 69.38 240 ASP A CA 1
ATOM 1958 C C . ASP A 1 240 ? -58.571 16.402 82.112 1.00 69.38 240 ASP A C 1
ATOM 1960 O O . ASP A 1 240 ? -58.596 17.294 82.970 1.00 69.38 240 ASP A O 1
ATOM 1964 N N . VAL A 1 241 ? -59.580 15.531 81.994 1.00 69.81 241 VAL A N 1
ATOM 1965 C CA . VAL A 1 241 ? -60.727 15.507 82.914 1.00 69.81 241 VAL A CA 1
ATOM 1966 C C . VAL A 1 241 ? -60.309 14.985 84.290 1.00 69.81 241 VAL A C 1
ATOM 1968 O O . VAL A 1 241 ? -60.73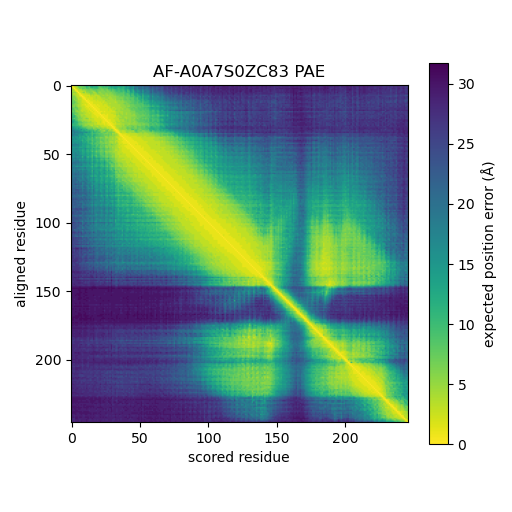8 15.551 85.294 1.00 69.81 241 VAL A O 1
ATOM 1971 N N . GLN A 1 242 ? -59.444 13.972 84.374 1.00 65.44 242 GLN A N 1
ATOM 1972 C CA . GLN A 1 242 ? -58.913 13.476 85.647 1.00 65.44 242 GLN A CA 1
ATOM 1973 C C . GLN A 1 242 ? -58.031 14.509 86.354 1.00 65.44 242 GLN A C 1
ATOM 1975 O O . GLN A 1 242 ? -58.176 14.689 87.563 1.00 65.44 242 GLN A O 1
ATOM 1980 N N . HIS A 1 243 ? -57.203 15.255 85.620 1.00 67.25 243 HIS A N 1
ATOM 1981 C CA . HIS A 1 243 ? -56.396 16.344 86.175 1.00 67.25 243 HIS A CA 1
ATOM 1982 C C . HIS A 1 243 ? -57.225 17.524 86.698 1.00 67.25 243 HIS A C 1
ATOM 1984 O O . HIS A 1 243 ? -56.747 18.267 87.550 1.00 67.25 243 HIS A O 1
ATOM 1990 N N . ARG A 1 244 ? -58.459 17.709 86.211 1.00 60.94 244 ARG A N 1
ATOM 1991 C CA . ARG A 1 244 ? -59.393 18.742 86.697 1.00 60.94 244 ARG A CA 1
ATOM 1992 C C . ARG A 1 244 ? -60.253 18.312 87.887 1.00 60.94 244 ARG A C 1
ATOM 1994 O O . ARG A 1 244 ? -60.924 19.164 88.464 1.00 60.94 244 ARG A O 1
ATOM 2001 N N . VAL A 1 245 ? -60.303 17.017 88.200 1.00 58.22 245 VAL A N 1
ATOM 2002 C CA . VAL A 1 245 ? -61.183 16.439 89.236 1.00 58.22 245 VAL A CA 1
ATOM 2003 C C . VAL A 1 245 ? -60.412 16.083 90.526 1.00 58.22 245 VAL A C 1
ATOM 2005 O O . VAL A 1 245 ? -61.030 15.691 91.515 1.00 58.22 245 VAL A O 1
ATOM 2008 N N . GLN A 1 246 ? -59.089 16.285 90.555 1.00 46.03 246 GLN A N 1
ATOM 2009 C CA . GLN A 1 246 ? -58.269 16.369 91.778 1.00 46.03 246 GLN A CA 1
ATOM 2010 C C . GLN A 1 246 ? -58.058 17.825 92.198 1.00 46.03 246 GLN A C 1
ATOM 2012 O O . GLN A 1 246 ? -58.013 18.061 93.427 1.00 46.03 246 GLN A O 1
#

Radius of gyration: 67.61 Å; Cα contacts (8 Å, |Δi|>4): 42; chains: 1; bounding box: 121×42×213 Å

Foldseek 3Di:
DVVVVVVVVVVVVVVVVVVVVVVVVVVVVVVPDDPPVVVVVVVVVVVVVVVVVVVVVVVVVVVVVVVVVVVVVVVVVVVVVVVVVVVVVVVVVVVVVVVVVVVVVVVVVVVVVVVVVVVVVVVVVVLVVVLVVLVVCVVVVPDFAFDPDPQQPPPPPPPPVDPPDDDDDDDDPPPVVVSCVVSCSRTHTDPVPPDPCVVPPPDPVVVVVVVVVVVVVVVVVVVVVVVCVVVVVVVVVVVVVVVVVD

pLDDT: mean 82.34, std 16.38, range [37.81, 98.25]

Solvent-accessible surface area (backbone atoms only — not comparable to full-atom values): 14154 Å² total; per-residue (Å²): 116,68,66,64,54,53,51,54,51,50,51,52,48,50,53,49,50,52,51,48,52,51,50,50,53,52,52,49,48,62,69,68,50,80,61,61,63,65,48,54,52,51,50,51,50,50,52,53,50,50,54,51,50,52,55,52,50,54,53,49,53,55,50,51,52,51,52,48,54,54,47,56,52,48,55,50,50,53,52,51,49,57,49,50,52,53,52,49,55,51,49,52,54,50,51,53,51,52,52,54,53,49,50,54,51,52,52,52,49,54,52,50,54,48,54,49,50,53,52,48,52,50,50,51,54,51,49,53,54,50,50,54,51,38,48,50,34,59,74,72,67,54,88,76,59,60,51,81,91,55,71,53,78,78,82,69,82,69,75,67,87,66,71,94,79,73,81,88,78,83,90,76,76,69,61,63,57,52,51,35,60,75,54,43,70,46,50,46,72,52,63,82,88,52,54,69,72,71,72,68,60,82,50,69,70,59,50,56,52,53,52,52,52,54,52,53,52,48,52,51,52,51,53,51,53,61,66,45,47,66,59,52,55,52,48,53,53,49,51,56,51,53,68,70,74,112

Secondary structure (DSSP, 8-state):
-HHHHHHHHHHHHHHHHHHHHHHHHHHHHHHHS--HHHHHHHHHHHHHHHHHHHHHHHHHHHHHHHHHHHHHHHHHHHHHHHHHHHHHHHHHHHHHHHHHHHHHHHHHHHHHHHHHHHHHHHHHHHHHHHHHHHHHHHHTT----B-SS--------------TT-------THHHHHHHHHHTTTSPB--TTS-HHHHT---HHHHHHHHHHHHHHHHHHHHHHHHHHHHHHHHHHHHHHHHHH-

Mean predicted aligned error: 17.06 Å

Sequence (246 aa):
QILRRSDAHRERKLKLELQKGKLESQLEYERSKDLDSPVNELESQIEQQRKRKEVITQRKENLVTKKKESKEALEKLESEHSAMDKEYETLEKEFGKSKKLLQRKHDQIGDLKKAISDAQNVIEQISSSKKELLVECKVEQIELPFLDDEEVEQEVEMETIRDSDTPMEDANGTGEQKEDELIGMNRRLDFSQLSRKLRDMRSADARKKTDSVFLDEHKKIASQIEALAPNLRATEHMDDVQHRVQ

Organism: NCBI:txid708627